Protein AF-A0A2V5PA73-F1 (afdb_monomer_lite)

Structure (mmCIF, N/CA/C/O backbone):
data_AF-A0A2V5PA73-F1
#
_entry.id   AF-A0A2V5PA73-F1
#
loop_
_atom_site.group_PDB
_atom_site.id
_atom_site.type_symbol
_atom_site.label_atom_id
_atom_site.label_alt_id
_atom_site.label_comp_id
_atom_site.label_asym_id
_atom_site.label_entity_id
_atom_site.label_seq_id
_atom_site.pdbx_PDB_ins_code
_atom_site.Cartn_x
_atom_site.Cartn_y
_atom_site.Cartn_z
_atom_site.occupancy
_atom_site.B_iso_or_equiv
_atom_site.auth_seq_id
_atom_site.auth_comp_id
_atom_site.auth_asym_id
_atom_site.auth_atom_id
_atom_site.pdbx_PDB_model_num
ATOM 1 N N . LEU A 1 1 ? -9.615 6.612 -14.004 1.00 55.38 1 LEU A N 1
ATOM 2 C CA . LEU A 1 1 ? -8.276 7.189 -14.284 1.00 55.38 1 LEU A CA 1
ATOM 3 C C . LEU A 1 1 ? -8.021 8.396 -13.397 1.00 55.38 1 LEU A C 1
ATOM 5 O O . LEU A 1 1 ? -6.989 8.434 -12.752 1.00 55.38 1 LEU A O 1
ATOM 9 N N . ASP A 1 2 ? -8.969 9.329 -13.324 1.00 55.84 2 ASP A N 1
ATOM 10 C CA . ASP A 1 2 ? -8.823 10.625 -12.644 1.00 55.84 2 ASP A CA 1
ATOM 11 C C . ASP A 1 2 ? -8.401 10.539 -11.175 1.00 55.84 2 ASP A C 1
ATOM 13 O O . ASP A 1 2 ? -7.582 11.342 -10.749 1.00 55.84 2 ASP A O 1
ATOM 17 N N . GLU A 1 3 ? -8.850 9.513 -10.454 1.00 63.50 3 GLU A N 1
ATOM 18 C CA . GLU A 1 3 ? -8.485 9.255 -9.053 1.00 63.50 3 GLU A CA 1
ATOM 19 C C . GLU A 1 3 ? -7.341 8.224 -8.897 1.00 63.50 3 GLU A C 1
ATOM 21 O O . GLU A 1 3 ? -7.222 7.573 -7.867 1.00 63.50 3 GLU A O 1
ATOM 26 N N . GLY A 1 4 ? -6.539 7.963 -9.939 1.00 59.16 4 GLY A N 1
ATOM 27 C CA . GLY A 1 4 ? -5.453 6.965 -9.884 1.00 59.16 4 GLY A CA 1
ATOM 28 C C . GLY A 1 4 ? -5.927 5.502 -9.909 1.00 59.16 4 GLY A C 1
ATOM 29 O O . GLY A 1 4 ? -5.155 4.571 -9.715 1.00 59.16 4 GLY A O 1
ATOM 30 N N . GLN A 1 5 ? -7.206 5.262 -10.201 1.00 70.62 5 GLN A N 1
ATOM 31 C CA . GLN A 1 5 ? -7.839 3.933 -10.200 1.00 70.62 5 GLN A CA 1
ATOM 32 C C . GLN A 1 5 ? -7.584 3.105 -11.477 1.00 70.62 5 GLN A C 1
ATOM 34 O O . GLN A 1 5 ? -8.430 2.319 -11.906 1.00 70.62 5 GLN A O 1
ATOM 39 N N . ALA A 1 6 ? -6.451 3.294 -12.147 1.00 77.75 6 ALA A N 1
ATOM 40 C CA . ALA A 1 6 ? -6.054 2.456 -13.275 1.00 77.75 6 ALA A CA 1
ATOM 41 C C . ALA A 1 6 ? -4.624 1.970 -13.071 1.00 77.75 6 ALA A C 1
ATOM 43 O O . ALA A 1 6 ? -3.809 2.639 -12.443 1.00 77.75 6 ALA A O 1
ATOM 44 N N . GLN A 1 7 ? -4.323 0.793 -13.597 1.00 85.50 7 GLN A N 1
ATOM 45 C CA . GLN A 1 7 ? -3.000 0.199 -13.526 1.00 85.50 7 GLN A CA 1
ATOM 46 C C . GLN A 1 7 ? -2.400 0.151 -14.912 1.00 85.50 7 GLN A C 1
ATOM 48 O O . GLN A 1 7 ? -3.107 -0.086 -15.893 1.00 85.50 7 GLN A O 1
ATOM 53 N N . PHE A 1 8 ? -1.087 0.329 -14.966 1.00 89.88 8 PHE A N 1
ATOM 54 C CA . PHE A 1 8 ? -0.325 0.006 -16.149 1.00 89.88 8 PHE A CA 1
ATOM 55 C C . PHE A 1 8 ? 0.616 -1.169 -15.887 1.00 89.88 8 PHE A C 1
ATOM 57 O O . PHE A 1 8 ? 1.147 -1.331 -14.784 1.00 89.88 8 PHE A O 1
ATOM 64 N N . THR A 1 9 ? 0.852 -1.958 -16.927 1.00 92.38 9 THR A N 1
ATOM 65 C CA . THR A 1 9 ? 1.953 -2.913 -17.009 1.00 92.38 9 THR A CA 1
ATOM 66 C C . THR A 1 9 ? 2.849 -2.492 -18.159 1.00 92.38 9 THR A C 1
ATOM 68 O O . THR A 1 9 ? 2.442 -2.489 -19.318 1.00 92.38 9 THR A O 1
ATOM 71 N N . PHE A 1 10 ? 4.080 -2.129 -17.826 1.00 94.44 10 PHE A N 1
ATOM 72 C CA . PHE A 1 10 ? 5.121 -1.779 -18.770 1.00 94.44 10 PHE A CA 1
ATOM 73 C C . PHE A 1 10 ? 6.116 -2.925 -18.892 1.00 94.44 10 PHE A C 1
ATOM 75 O O . PHE A 1 10 ? 6.639 -3.415 -17.892 1.00 94.44 10 PHE A O 1
ATOM 82 N N . SER A 1 11 ? 6.375 -3.382 -20.111 1.00 94.62 11 SER A N 1
ATOM 83 C CA . SER A 1 11 ? 7.285 -4.498 -20.330 1.00 94.62 11 SER A CA 1
ATOM 84 C C . SER A 1 11 ? 8.074 -4.365 -21.619 1.00 94.62 11 SER A C 1
ATOM 86 O O . SER A 1 11 ? 7.589 -3.795 -22.591 1.00 94.62 11 SER A O 1
ATOM 88 N N . ALA A 1 12 ? 9.264 -4.952 -21.633 1.00 94.75 12 ALA A N 1
ATOM 89 C CA . ALA A 1 12 ? 10.130 -5.004 -22.804 1.00 94.75 12 ALA A CA 1
ATOM 90 C C . ALA A 1 12 ? 11.076 -6.203 -22.718 1.00 94.75 12 ALA A C 1
ATOM 92 O O . ALA A 1 12 ? 11.268 -6.776 -21.642 1.00 94.75 12 ALA A O 1
ATOM 93 N N . TRP A 1 13 ? 11.636 -6.595 -23.853 1.00 92.69 13 TRP A N 1
ATOM 94 C CA . TRP A 1 13 ? 12.843 -7.406 -23.914 1.00 92.69 13 TRP A CA 1
ATOM 95 C C . TRP A 1 13 ? 14.029 -6.482 -24.147 1.00 92.69 13 TRP A C 1
ATOM 97 O O . TRP A 1 13 ? 13.982 -5.620 -25.021 1.00 92.69 13 TRP A O 1
ATOM 107 N N . LEU A 1 14 ? 15.068 -6.648 -23.337 1.00 90.19 14 LEU A N 1
ATOM 108 C CA . LEU A 1 14 ? 16.263 -5.813 -23.343 1.00 90.19 14 LEU A CA 1
ATOM 109 C C . LEU A 1 14 ? 17.488 -6.697 -23.566 1.00 90.19 14 LEU A C 1
ATOM 111 O O . LEU A 1 14 ? 17.568 -7.771 -22.966 1.00 90.19 14 LEU A O 1
ATOM 115 N N . ALA A 1 15 ? 18.451 -6.236 -24.359 1.00 86.31 15 ALA A N 1
ATOM 116 C CA . ALA A 1 15 ? 19.761 -6.866 -24.514 1.00 86.31 15 ALA A CA 1
ATOM 117 C C . ALA A 1 15 ? 20.851 -5.801 -24.697 1.00 86.31 15 ALA A C 1
ATOM 119 O O . ALA A 1 15 ? 20.611 -4.756 -25.306 1.00 86.31 15 ALA A O 1
ATOM 120 N N . SER A 1 16 ? 22.049 -6.067 -24.171 1.00 79.00 16 SER A N 1
ATOM 121 C CA . SER A 1 16 ? 23.228 -5.264 -24.496 1.00 79.00 16 SER A CA 1
ATOM 122 C C . SER A 1 16 ? 23.830 -5.723 -25.822 1.00 79.00 16 SER A C 1
ATOM 124 O O . SER A 1 16 ? 23.889 -6.923 -26.109 1.00 79.00 16 SER A O 1
ATOM 126 N N . TYR A 1 17 ? 24.307 -4.781 -26.628 1.00 71.31 17 TYR A N 1
ATOM 127 C CA . TYR A 1 17 ? 25.163 -5.082 -27.778 1.00 71.31 17 TYR A CA 1
ATOM 128 C C . TYR A 1 17 ? 26.619 -5.232 -27.322 1.00 71.31 17 TYR A C 1
ATOM 130 O O . TYR A 1 17 ? 26.917 -4.757 -26.241 1.00 71.31 17 TYR A O 1
ATOM 138 N N . GLY A 1 18 ? 27.529 -5.863 -28.074 1.00 61.91 18 GLY A N 1
ATOM 139 C CA . GLY A 1 18 ? 28.970 -5.809 -27.741 1.00 61.91 18 GLY A CA 1
ATOM 140 C C . GLY A 1 18 ? 29.742 -7.130 -27.654 1.00 61.91 18 GLY A C 1
ATOM 141 O O . GLY A 1 18 ? 30.770 -7.214 -26.994 1.00 61.91 18 GLY A O 1
ATOM 142 N N . THR A 1 19 ? 29.314 -8.183 -28.344 1.00 51.12 19 THR A N 1
ATOM 143 C CA . THR A 1 19 ? 30.303 -9.135 -28.870 1.00 51.12 19 THR A CA 1
ATOM 144 C C . THR A 1 19 ? 30.061 -9.310 -30.366 1.00 51.12 19 THR A C 1
ATOM 146 O O . THR A 1 19 ? 28.948 -9.664 -30.759 1.00 51.12 19 THR A O 1
ATOM 149 N N . PRO A 1 20 ? 31.068 -9.011 -31.212 1.00 51.50 20 PRO A N 1
ATOM 150 C CA . PRO A 1 20 ? 32.487 -8.848 -30.864 1.00 51.50 20 PRO A CA 1
ATOM 151 C C . PRO A 1 20 ? 32.944 -7.446 -30.373 1.00 51.50 20 PRO A C 1
ATOM 153 O O . PRO A 1 20 ? 34.133 -7.295 -30.107 1.00 51.50 20 PRO A O 1
ATOM 156 N N . ASP A 1 21 ? 32.071 -6.439 -30.216 1.00 55.00 21 ASP A N 1
ATOM 157 C CA . ASP A 1 21 ? 32.502 -5.049 -29.934 1.00 55.00 21 ASP A CA 1
ATOM 158 C C . ASP A 1 21 ? 32.732 -4.705 -28.444 1.00 55.00 21 ASP A C 1
ATOM 160 O O . ASP A 1 21 ? 31.849 -4.822 -27.607 1.00 55.00 21 ASP A O 1
ATOM 164 N N . THR A 1 22 ? 33.905 -4.164 -28.107 1.00 57.69 22 THR A N 1
ATOM 165 C CA . THR A 1 22 ? 34.429 -3.999 -26.732 1.00 57.69 22 THR A CA 1
ATOM 166 C C . THR A 1 22 ? 33.687 -3.027 -25.786 1.00 57.69 22 THR A C 1
ATOM 168 O O . THR A 1 22 ? 34.165 -2.836 -24.671 1.00 57.69 22 THR A O 1
ATOM 171 N N . ASN A 1 23 ? 32.557 -2.418 -26.179 1.00 60.72 23 ASN A N 1
ATOM 172 C CA . ASN A 1 23 ? 31.830 -1.394 -25.397 1.00 60.72 23 ASN A CA 1
ATOM 173 C C . ASN A 1 23 ? 30.304 -1.648 -25.341 1.00 60.72 23 ASN A C 1
ATOM 175 O O . ASN A 1 23 ? 29.546 -0.970 -26.039 1.00 60.72 23 ASN A O 1
ATOM 179 N N . PRO A 1 24 ? 29.829 -2.602 -24.521 1.00 68.12 24 PRO A N 1
ATOM 180 C CA . PRO A 1 24 ? 28.409 -2.914 -24.431 1.00 68.12 24 PRO A CA 1
ATOM 181 C C . PRO A 1 24 ? 27.602 -1.877 -23.638 1.00 68.12 24 PRO A C 1
ATOM 183 O O . PRO A 1 24 ? 27.692 -1.828 -22.410 1.00 68.12 24 PRO A O 1
ATOM 186 N N . ASP A 1 25 ? 26.762 -1.084 -24.309 1.00 78.38 25 ASP A N 1
ATOM 187 C CA . ASP A 1 25 ? 25.783 -0.233 -23.618 1.00 78.38 25 ASP A CA 1
ATOM 188 C C . ASP A 1 25 ? 24.530 -1.018 -23.224 1.00 78.38 25 ASP A C 1
ATOM 190 O O . ASP A 1 25 ? 24.214 -2.082 -23.768 1.00 78.38 25 ASP A O 1
ATOM 194 N N . GLN A 1 26 ? 23.838 -0.510 -22.209 1.00 83.81 26 GLN A N 1
ATOM 195 C CA . GLN A 1 26 ? 22.661 -1.138 -21.633 1.00 83.81 26 GLN A CA 1
ATOM 196 C C . GLN A 1 26 ? 21.428 -0.294 -21.956 1.00 83.81 26 GLN A C 1
ATOM 198 O O . GLN A 1 26 ? 21.415 0.906 -21.674 1.00 83.81 26 GLN A O 1
ATOM 203 N N . PRO A 1 27 ? 20.368 -0.901 -22.507 1.00 88.06 27 PRO A N 1
ATOM 204 C CA . PRO A 1 27 ? 19.129 -0.197 -22.782 1.00 88.06 27 PRO A CA 1
ATOM 205 C C . PRO A 1 27 ? 18.439 0.268 -21.497 1.00 88.06 27 PRO A C 1
ATOM 207 O O . PRO A 1 27 ? 18.441 -0.411 -20.462 1.00 88.06 27 PRO A O 1
ATOM 210 N N . TYR A 1 28 ? 17.774 1.408 -21.624 1.00 89.06 28 TYR A N 1
ATOM 211 C CA . TYR A 1 28 ? 16.988 2.061 -20.595 1.00 89.06 28 TYR A CA 1
ATOM 212 C C . TYR A 1 28 ? 15.681 2.553 -21.185 1.00 89.06 28 TYR A C 1
ATOM 214 O O . TYR A 1 28 ? 15.653 3.268 -22.189 1.00 89.06 28 TYR A O 1
ATOM 222 N N . LEU A 1 29 ? 14.583 2.139 -20.568 1.00 93.19 29 LEU A N 1
ATOM 223 C CA . LEU A 1 29 ? 13.251 2.519 -21.003 1.00 93.19 29 LEU A CA 1
ATOM 224 C C . LEU A 1 29 ? 12.555 3.277 -19.895 1.00 93.19 29 LEU A C 1
ATOM 226 O O . LEU A 1 29 ? 12.628 2.874 -18.735 1.00 93.19 29 LEU A O 1
ATOM 230 N N . THR A 1 30 ? 11.815 4.314 -20.263 1.00 94.56 30 THR A N 1
ATOM 231 C CA . THR A 1 30 ? 11.027 5.109 -19.323 1.00 94.56 30 THR A CA 1
ATOM 232 C C . THR A 1 30 ? 9.569 5.180 -19.731 1.00 94.56 30 THR A C 1
ATOM 234 O O . THR A 1 30 ? 9.236 5.134 -20.911 1.00 94.56 30 THR A O 1
ATOM 237 N N . VAL A 1 31 ? 8.695 5.334 -18.742 1.00 96.06 31 VAL A N 1
ATOM 238 C CA . VAL A 1 31 ? 7.314 5.785 -18.910 1.00 96.06 31 VAL A CA 1
ATOM 239 C C . VAL A 1 31 ? 7.136 7.031 -18.056 1.00 96.06 31 VAL A C 1
ATOM 241 O O . VAL A 1 31 ? 7.226 6.953 -16.830 1.00 96.06 31 VAL A O 1
ATOM 244 N N . GLN A 1 32 ? 6.889 8.175 -18.690 1.00 96.75 32 GLN A N 1
ATOM 245 C CA . GLN A 1 32 ? 6.535 9.422 -18.012 1.00 96.75 32 GLN A CA 1
ATOM 246 C C . GLN A 1 32 ? 5.051 9.706 -18.219 1.00 96.75 32 GLN A C 1
ATOM 248 O O . GLN A 1 32 ? 4.569 9.680 -19.350 1.00 96.75 32 GLN A O 1
ATOM 253 N N . PHE A 1 33 ? 4.335 10.006 -17.138 1.00 95.06 33 PHE A N 1
ATOM 254 C CA . PHE A 1 33 ? 2.935 10.424 -17.192 1.00 95.06 33 PHE A CA 1
ATOM 255 C C . PHE A 1 33 ? 2.814 11.946 -17.146 1.00 95.06 33 PHE A C 1
ATOM 257 O O . PHE A 1 33 ? 3.652 12.620 -16.541 1.00 95.06 33 PHE A O 1
ATOM 264 N N . TYR A 1 34 ? 1.759 12.469 -17.768 1.00 95.56 34 TYR A N 1
ATOM 265 C CA . TYR A 1 34 ? 1.466 13.898 -17.833 1.00 95.56 34 TYR A CA 1
ATOM 266 C C . TYR A 1 34 ? -0.004 14.177 -17.531 1.00 95.56 34 TYR A C 1
ATOM 268 O O . TYR A 1 34 ? -0.875 13.351 -17.829 1.00 95.56 34 TYR A O 1
ATOM 276 N N . ASP A 1 35 ? -0.268 15.346 -16.958 1.00 94.25 35 ASP A N 1
ATOM 277 C CA . ASP A 1 35 ? -1.614 15.846 -16.689 1.00 94.25 35 ASP A CA 1
ATOM 278 C C . ASP A 1 35 ? -2.303 16.395 -17.955 1.00 94.25 35 ASP A C 1
ATOM 280 O O . ASP A 1 35 ? -1.783 16.326 -19.072 1.00 94.25 35 ASP A O 1
ATOM 284 N N . ALA A 1 36 ? -3.503 16.959 -17.788 1.00 93.81 36 ALA A N 1
ATOM 285 C CA . ALA A 1 36 ? -4.275 17.552 -18.884 1.00 93.81 36 ALA A CA 1
ATOM 286 C C . ALA A 1 36 ? -3.601 18.765 -19.552 1.00 93.81 36 ALA A C 1
ATOM 288 O O . ALA A 1 36 ? -3.944 19.102 -20.683 1.00 93.81 36 ALA A O 1
ATOM 289 N N . ASN A 1 37 ? -2.640 19.395 -18.877 1.00 95.69 37 ASN A N 1
ATOM 290 C CA . ASN A 1 37 ? -1.893 20.551 -19.361 1.00 95.69 37 ASN A CA 1
ATOM 291 C C . 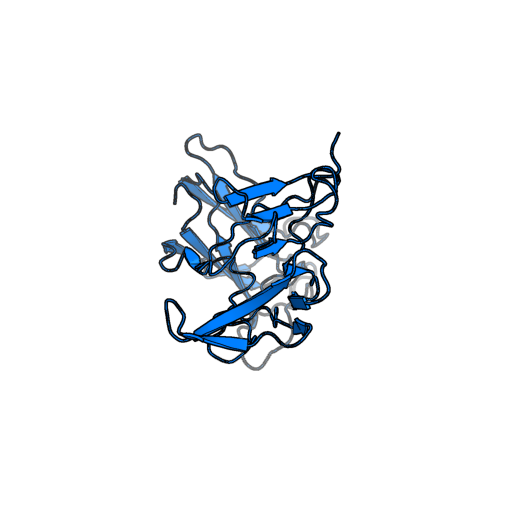ASN A 1 37 ? -0.515 20.159 -19.915 1.00 95.69 37 ASN A C 1
ATOM 293 O O . ASN A 1 37 ? 0.293 21.036 -20.210 1.00 95.69 37 ASN A O 1
ATOM 297 N N . SER A 1 38 ? -0.244 18.857 -20.082 1.00 94.56 38 SER A N 1
ATOM 298 C CA . SER A 1 38 ? 1.060 18.318 -20.497 1.00 94.56 38 SER A CA 1
ATOM 299 C C . SER A 1 38 ? 2.197 18.579 -19.500 1.00 94.56 38 SER A C 1
ATOM 301 O O . SER A 1 38 ? 3.369 18.540 -19.875 1.00 94.56 38 SER A O 1
ATOM 303 N N . SER A 1 39 ? 1.880 18.808 -18.225 1.00 96.19 39 SER A N 1
ATOM 304 C CA . SER A 1 39 ? 2.881 18.878 -17.156 1.00 96.19 39 SER A CA 1
ATOM 305 C C . SER A 1 39 ? 3.220 17.472 -16.676 1.00 96.19 39 SER A C 1
ATOM 307 O O . SER A 1 39 ? 2.329 16.642 -16.497 1.00 96.19 39 SER A O 1
ATOM 309 N N . ALA A 1 40 ? 4.508 17.187 -16.481 1.00 95.75 40 ALA A N 1
ATOM 310 C CA . ALA A 1 40 ? 4.959 15.884 -16.004 1.00 95.75 40 ALA A CA 1
ATOM 311 C C . ALA A 1 40 ? 4.479 15.630 -14.565 1.00 95.75 40 ALA A C 1
ATOM 313 O O . ALA A 1 40 ? 4.626 16.487 -13.695 1.00 95.75 40 ALA A O 1
ATOM 314 N N . ILE A 1 41 ? 3.929 14.441 -14.318 1.00 93.00 41 ILE A N 1
ATOM 315 C CA . ILE A 1 41 ? 3.490 13.999 -12.992 1.00 93.00 41 ILE A CA 1
ATOM 316 C C . ILE A 1 41 ? 4.539 13.049 -12.419 1.00 93.00 41 ILE A C 1
ATOM 318 O O . ILE A 1 41 ? 4.710 11.936 -12.920 1.00 93.00 41 ILE A O 1
ATOM 322 N N . GLY A 1 42 ? 5.211 13.483 -11.352 1.00 90.69 42 GLY A N 1
ATOM 323 C CA . GLY A 1 42 ? 6.246 12.699 -10.679 1.00 90.69 42 GLY A CA 1
ATOM 324 C C . GLY A 1 42 ? 7.430 12.332 -11.582 1.00 90.69 42 GLY A C 1
ATOM 325 O O . GLY A 1 42 ? 7.577 12.836 -12.698 1.00 90.69 42 GLY A O 1
ATOM 326 N N . SER A 1 43 ? 8.281 11.439 -11.079 1.00 91.06 43 SER A N 1
ATOM 327 C CA . SER A 1 43 ? 9.450 10.933 -11.806 1.00 91.06 43 SER A CA 1
ATOM 328 C C . SER A 1 43 ? 9.081 9.801 -12.781 1.00 91.06 43 SER A C 1
ATOM 330 O O . SER A 1 43 ? 8.161 9.029 -12.492 1.00 91.06 43 SER A O 1
ATOM 332 N N . PRO A 1 44 ? 9.824 9.621 -13.893 1.00 91.62 44 PRO A N 1
ATOM 333 C CA . PRO A 1 44 ? 9.562 8.538 -14.832 1.00 91.62 44 PRO A CA 1
ATOM 334 C C . PRO A 1 44 ? 9.721 7.150 -14.198 1.00 91.62 44 PRO A C 1
ATOM 336 O O . PRO A 1 44 ? 10.653 6.881 -13.434 1.00 91.62 44 PRO A O 1
ATOM 339 N N . PHE A 1 45 ? 8.859 6.215 -14.593 1.00 91.94 45 PHE A N 1
ATOM 340 C CA . PHE A 1 45 ? 9.023 4.800 -14.278 1.00 91.94 45 PHE A CA 1
ATOM 341 C C . PHE A 1 45 ? 10.037 4.191 -15.242 1.00 91.94 45 PHE A C 1
ATOM 343 O O . PHE A 1 45 ? 9.810 4.226 -16.444 1.00 91.94 45 PHE A O 1
ATOM 350 N N . ALA A 1 46 ? 11.118 3.599 -14.736 1.00 92.12 46 ALA A N 1
ATOM 351 C CA . ALA A 1 46 ? 12.164 3.034 -15.581 1.00 92.12 46 ALA A CA 1
ATOM 352 C C . ALA A 1 46 ? 12.261 1.502 -15.533 1.00 92.12 46 ALA A C 1
ATOM 354 O O . ALA A 1 46 ? 11.990 0.892 -14.492 1.00 92.12 46 ALA A O 1
ATOM 355 N N . LEU A 1 47 ? 12.692 0.919 -16.653 1.00 92.31 47 LEU A N 1
ATOM 356 C CA . LEU A 1 47 ? 13.309 -0.402 -16.755 1.00 92.31 47 LEU A CA 1
ATOM 357 C C . LEU A 1 47 ? 14.775 -0.178 -17.121 1.00 92.31 47 LEU A C 1
ATOM 359 O O . LEU A 1 47 ? 15.061 0.403 -18.169 1.00 92.31 47 LEU A O 1
ATOM 363 N N . ASP A 1 48 ? 15.685 -0.613 -16.255 1.00 88.50 48 ASP A N 1
ATOM 364 C CA . ASP A 1 48 ? 17.117 -0.420 -16.442 1.00 88.50 48 ASP A CA 1
ATOM 365 C C . ASP A 1 48 ? 17.832 -1.764 -16.393 1.00 88.50 48 ASP A C 1
ATOM 367 O O . ASP A 1 48 ? 17.903 -2.427 -15.353 1.00 88.50 48 ASP A O 1
ATOM 371 N N . ARG A 1 49 ? 18.398 -2.170 -17.530 1.00 86.19 49 ARG A N 1
ATOM 372 C CA . ARG A 1 49 ? 19.117 -3.438 -17.597 1.00 86.19 49 ARG A CA 1
ATOM 373 C C . ARG A 1 49 ? 20.329 -3.465 -16.658 1.00 86.19 49 ARG A C 1
ATOM 375 O O . ARG A 1 49 ? 20.610 -4.527 -16.111 1.00 86.19 49 ARG A O 1
ATOM 382 N N . ALA A 1 50 ? 20.990 -2.331 -16.408 1.00 82.12 50 ALA A N 1
ATOM 383 C CA . ALA A 1 50 ? 22.165 -2.262 -15.536 1.00 82.12 50 ALA A CA 1
ATOM 384 C C . ALA A 1 50 ? 21.841 -2.533 -14.057 1.00 82.12 50 ALA A C 1
ATOM 386 O O . ALA A 1 50 ? 22.688 -3.043 -13.328 1.00 82.12 50 ALA A O 1
ATOM 387 N N . LEU A 1 51 ? 20.619 -2.219 -13.614 1.00 79.88 51 LEU A N 1
ATOM 388 C CA . LEU A 1 51 ? 20.194 -2.395 -12.222 1.00 79.88 51 LEU A CA 1
ATOM 389 C C . LEU A 1 51 ? 19.413 -3.692 -11.988 1.00 79.88 51 LEU A C 1
ATOM 391 O O . LEU A 1 51 ? 19.091 -4.006 -10.846 1.00 79.88 51 LEU A O 1
ATOM 395 N N . THR A 1 52 ? 19.091 -4.453 -13.041 1.00 72.00 52 THR A N 1
ATOM 396 C CA . THR A 1 52 ? 18.255 -5.677 -13.003 1.00 72.00 52 THR A CA 1
ATOM 397 C C . THR A 1 52 ? 16.885 -5.524 -12.340 1.00 72.00 52 THR A C 1
ATOM 399 O O . THR A 1 52 ? 16.171 -6.504 -12.120 1.00 72.00 52 THR A O 1
ATOM 402 N N . ASN A 1 53 ? 16.469 -4.292 -12.063 1.00 75.25 53 ASN A N 1
ATOM 403 C CA . ASN A 1 53 ? 15.170 -4.003 -11.494 1.00 75.25 53 ASN A CA 1
ATOM 404 C C . ASN A 1 53 ? 14.073 -4.476 -12.457 1.00 75.25 53 ASN A C 1
ATOM 406 O O . ASN A 1 53 ? 14.110 -4.197 -13.653 1.00 75.25 53 ASN A O 1
ATOM 410 N N . TYR A 1 54 ? 13.083 -5.201 -11.931 1.00 89.31 54 TYR A N 1
ATOM 411 C CA . TYR A 1 54 ? 11.949 -5.709 -12.714 1.00 89.31 54 TYR A CA 1
ATOM 412 C C . TYR A 1 54 ? 12.311 -6.737 -13.806 1.00 89.31 54 TYR A C 1
ATOM 414 O O . TYR A 1 54 ? 11.483 -7.001 -14.682 1.00 89.31 54 TYR A O 1
ATOM 422 N N . TRP A 1 55 ? 13.514 -7.326 -13.772 1.00 91.12 55 TRP A N 1
ATOM 423 C CA . TRP A 1 55 ? 13.853 -8.494 -14.591 1.00 91.12 55 TRP A CA 1
ATOM 424 C C . TRP A 1 55 ? 13.010 -9.702 -14.160 1.00 91.12 55 TRP A C 1
ATOM 426 O O . TRP A 1 55 ? 12.785 -9.924 -12.971 1.00 91.12 55 TRP A O 1
ATOM 436 N N . VAL A 1 56 ? 12.531 -10.476 -15.133 1.00 91.06 56 VAL A N 1
ATOM 437 C CA . VAL A 1 56 ? 11.655 -11.636 -14.906 1.00 91.06 56 VAL A CA 1
ATOM 438 C C . VAL A 1 56 ? 12.321 -12.942 -15.321 1.00 91.06 56 VAL A C 1
ATOM 440 O O . VAL A 1 56 ? 12.208 -13.933 -14.608 1.00 91.06 56 VAL A O 1
ATOM 443 N N . ARG A 1 57 ? 12.933 -12.975 -16.511 1.00 90.56 57 ARG A N 1
ATOM 444 C CA . ARG A 1 57 ? 13.564 -14.175 -17.081 1.00 90.56 57 ARG A CA 1
ATOM 445 C C . ARG A 1 57 ? 14.415 -13.838 -18.296 1.00 90.56 57 ARG A C 1
ATOM 447 O O . ARG A 1 57 ? 14.182 -12.809 -18.931 1.00 90.56 57 ARG A O 1
ATOM 454 N N . ASN A 1 58 ? 15.291 -14.752 -18.693 1.00 90.12 58 ASN A N 1
ATOM 455 C CA . ASN A 1 58 ? 15.946 -14.700 -19.995 1.00 90.12 58 ASN A CA 1
ATOM 456 C C . ASN A 1 58 ? 15.093 -15.348 -21.094 1.00 90.12 58 ASN A C 1
ATOM 458 O O . ASN A 1 58 ? 14.068 -15.987 -20.836 1.00 90.12 58 ASN A O 1
ATOM 462 N N . ALA A 1 59 ? 15.487 -15.117 -22.347 1.00 89.81 59 ALA A N 1
ATOM 463 C CA . ALA A 1 59 ? 14.852 -15.731 -23.508 1.00 89.81 59 ALA A CA 1
ATOM 464 C C . ALA A 1 59 ? 15.143 -17.233 -23.575 1.00 89.81 59 ALA A C 1
ATOM 466 O O . ALA A 1 59 ? 14.267 -17.996 -23.979 1.00 89.81 59 ALA A O 1
ATOM 467 N N . ASP A 1 60 ? 16.338 -17.647 -23.139 1.00 88.38 60 ASP A N 1
ATOM 468 C CA . ASP A 1 60 ? 16.619 -19.046 -22.835 1.00 88.38 60 ASP A CA 1
ATOM 469 C C . ASP A 1 60 ? 15.962 -19.396 -21.487 1.00 88.38 60 ASP A C 1
ATOM 471 O O . ASP A 1 60 ? 16.358 -18.844 -20.458 1.00 88.38 60 ASP A O 1
ATOM 475 N N . PRO A 1 61 ? 14.955 -20.286 -21.460 1.00 85.56 61 PRO A N 1
ATOM 476 C CA . PRO A 1 61 ? 14.272 -20.656 -20.225 1.00 85.56 61 PRO A CA 1
ATOM 477 C C . PRO A 1 61 ? 15.149 -21.469 -19.261 1.00 85.56 61 PRO A C 1
ATOM 479 O O . PRO A 1 61 ? 14.766 -21.631 -18.103 1.00 85.56 61 PRO A O 1
ATOM 482 N N . LEU A 1 62 ? 16.284 -22.005 -19.720 1.00 88.69 62 LEU A N 1
ATOM 483 C CA . LEU A 1 62 ? 17.247 -22.718 -18.880 1.00 88.69 62 LEU A CA 1
ATOM 484 C C . LEU A 1 62 ? 18.271 -21.771 -18.245 1.00 88.69 62 LEU A C 1
ATOM 486 O O . LEU A 1 62 ? 18.917 -22.147 -17.265 1.00 88.69 62 LEU A O 1
ATOM 490 N N . ASP A 1 63 ? 18.400 -20.550 -18.767 1.00 84.50 63 ASP A N 1
ATOM 491 C CA . ASP A 1 63 ? 19.269 -19.535 -18.194 1.00 84.50 63 ASP A CA 1
ATOM 492 C C . ASP A 1 63 ? 18.525 -18.712 -17.136 1.00 84.50 63 ASP A C 1
ATOM 494 O O . ASP A 1 63 ? 17.705 -17.839 -17.432 1.00 84.50 63 ASP A O 1
ATOM 498 N N . LEU A 1 64 ? 18.844 -18.991 -15.875 1.00 82.25 64 LEU A N 1
ATOM 499 C CA . LEU A 1 64 ? 18.281 -18.304 -14.714 1.00 82.25 64 LEU A CA 1
ATOM 500 C C . LEU A 1 64 ? 19.179 -17.172 -14.196 1.00 82.25 64 LEU A C 1
ATOM 502 O O . LEU A 1 64 ? 18.901 -16.616 -13.133 1.00 82.25 64 LEU A O 1
ATOM 506 N N . THR A 1 65 ? 20.266 -16.843 -14.896 1.00 82.25 65 THR A N 1
ATOM 507 C CA . THR A 1 65 ? 21.189 -15.793 -14.469 1.00 82.25 65 THR A CA 1
ATOM 508 C C . THR A 1 65 ? 20.593 -14.415 -14.764 1.00 82.25 65 THR A C 1
ATOM 510 O O . THR A 1 65 ? 20.213 -14.132 -15.900 1.00 82.25 65 THR A O 1
ATOM 513 N N . PRO A 1 66 ? 20.475 -13.520 -13.770 1.00 77.19 66 PRO A N 1
ATOM 514 C CA . PRO A 1 66 ? 20.034 -12.161 -14.039 1.00 77.19 66 PRO A CA 1
ATOM 515 C C . PRO A 1 66 ? 20.977 -11.473 -15.027 1.00 77.19 66 PRO A C 1
ATOM 517 O O . PRO A 1 66 ? 22.201 -11.585 -14.923 1.00 77.19 66 PRO A O 1
ATOM 520 N N . ALA A 1 67 ? 20.398 -10.741 -15.975 1.00 70.94 67 ALA A N 1
ATOM 521 C CA . ALA A 1 67 ? 21.159 -9.992 -16.962 1.00 70.94 67 ALA A CA 1
ATOM 522 C C . ALA A 1 67 ? 22.140 -9.021 -16.283 1.00 70.94 67 ALA A C 1
ATOM 524 O O . ALA A 1 67 ? 21.739 -8.169 -15.507 1.00 70.94 67 ALA A O 1
ATOM 525 N N . SER A 1 68 ? 23.427 -9.110 -16.595 1.00 69.44 68 SER A N 1
ATOM 526 C CA . SER A 1 68 ? 24.444 -8.151 -16.147 1.00 69.44 68 SER A CA 1
ATOM 527 C C . SER A 1 68 ? 24.973 -7.328 -17.317 1.00 69.44 68 SER A C 1
ATOM 529 O O . SER A 1 68 ? 24.766 -7.690 -18.480 1.00 69.44 68 SER A O 1
ATOM 531 N N . ALA A 1 69 ? 25.709 -6.253 -17.015 1.00 62.66 69 ALA A N 1
ATOM 532 C CA . ALA A 1 69 ? 26.316 -5.390 -18.028 1.00 62.66 69 ALA A CA 1
ATOM 533 C C . ALA A 1 69 ? 27.218 -6.155 -19.024 1.00 62.66 69 ALA A C 1
ATOM 535 O O . ALA A 1 69 ? 27.294 -5.793 -20.195 1.00 62.66 69 ALA A O 1
ATOM 536 N N . GLY A 1 70 ? 27.842 -7.255 -18.587 1.00 64.19 70 GLY A N 1
ATOM 537 C CA . GLY A 1 70 ? 28.666 -8.125 -19.435 1.00 64.19 70 GLY A CA 1
ATOM 538 C C . GLY A 1 70 ? 27.906 -9.236 -20.172 1.00 64.19 70 GLY A C 1
ATOM 539 O O . GLY A 1 70 ? 28.532 -10.034 -20.861 1.00 64.19 70 GLY A O 1
ATOM 540 N N . SER A 1 71 ? 26.581 -9.338 -20.015 1.00 71.38 71 SER A N 1
ATOM 541 C CA . SER A 1 71 ? 25.761 -10.391 -20.630 1.00 71.38 71 SER A CA 1
ATOM 542 C C . SER A 1 71 ? 24.927 -9.851 -21.793 1.00 71.38 71 SER A C 1
ATOM 544 O O . SER A 1 71 ? 24.213 -8.863 -21.637 1.00 71.38 71 SER A O 1
ATOM 546 N N . HIS A 1 72 ? 24.944 -10.547 -22.931 1.00 76.88 72 HIS A N 1
ATOM 547 C CA . HIS A 1 72 ? 24.233 -10.154 -24.163 1.00 76.88 72 HIS A CA 1
ATOM 548 C C . HIS A 1 72 ? 22.887 -10.857 -24.357 1.00 76.88 72 HIS A C 1
ATOM 550 O O . HIS A 1 72 ? 22.272 -10.789 -25.418 1.00 76.88 72 HIS A O 1
ATOM 556 N N . GLN A 1 73 ? 22.428 -11.585 -23.346 1.00 82.12 73 GLN A N 1
ATOM 557 C CA . GLN A 1 73 ? 21.197 -12.350 -23.451 1.00 82.12 73 GLN A CA 1
ATOM 558 C C . GLN A 1 73 ? 19.976 -11.441 -23.391 1.00 82.12 73 GLN A C 1
ATOM 560 O O . GLN A 1 73 ? 19.905 -10.516 -22.577 1.00 82.12 73 GLN A O 1
ATOM 565 N N . TRP A 1 74 ? 18.975 -11.753 -24.205 1.00 88.31 74 TRP A N 1
ATOM 566 C CA . TRP A 1 74 ? 17.663 -11.138 -24.088 1.00 88.31 74 TRP A CA 1
ATOM 567 C C . TRP A 1 74 ? 17.056 -11.443 -22.720 1.00 88.31 74 TRP A C 1
ATOM 569 O O . TRP A 1 74 ? 16.823 -12.603 -22.384 1.00 88.31 74 TRP A O 1
ATOM 579 N N . GLY A 1 75 ? 16.785 -10.390 -21.951 1.00 89.94 75 GLY A N 1
ATOM 580 C CA . GLY A 1 75 ? 16.090 -10.454 -20.669 1.00 89.94 75 GLY A CA 1
ATOM 581 C C . GLY A 1 75 ? 14.722 -9.793 -20.776 1.00 89.94 75 GLY A C 1
ATOM 582 O O . GLY A 1 75 ? 14.603 -8.710 -21.352 1.00 89.94 75 GLY A O 1
ATOM 583 N N . LYS A 1 76 ? 13.682 -10.431 -20.237 1.00 92.81 76 LYS A N 1
ATOM 584 C CA . LYS A 1 76 ? 12.340 -9.861 -20.125 1.00 92.81 76 LYS A CA 1
ATOM 585 C C . LYS A 1 76 ? 12.258 -9.023 -18.862 1.00 92.81 76 LYS A C 1
ATOM 587 O O . LYS A 1 76 ? 12.552 -9.511 -17.775 1.00 92.81 76 LYS A O 1
ATOM 592 N N . TYR A 1 77 ? 11.754 -7.809 -19.016 1.00 93.12 77 TYR A N 1
ATOM 593 C CA . TYR A 1 77 ? 11.484 -6.884 -17.928 1.00 93.12 77 TYR A CA 1
ATOM 594 C C . TYR A 1 77 ? 9.994 -6.575 -17.891 1.00 93.12 77 TYR A C 1
ATOM 596 O O . TYR A 1 77 ? 9.374 -6.383 -18.943 1.00 93.12 77 TYR A O 1
ATOM 604 N N . VAL A 1 78 ? 9.407 -6.566 -16.695 1.00 94.06 78 VAL A N 1
ATOM 605 C CA . VAL A 1 78 ? 7.983 -6.285 -16.481 1.00 94.06 78 VAL A CA 1
ATOM 606 C C . VAL A 1 78 ? 7.814 -5.493 -15.195 1.00 94.06 78 VAL A C 1
ATOM 608 O O . VAL A 1 78 ? 8.092 -5.989 -14.108 1.00 94.06 78 VAL A O 1
ATOM 611 N N . ARG A 1 79 ? 7.283 -4.280 -15.312 1.00 91.75 79 ARG A N 1
ATOM 612 C CA . ARG A 1 79 ? 6.899 -3.441 -14.185 1.00 91.75 79 ARG A CA 1
ATOM 613 C C . ARG A 1 79 ? 5.411 -3.164 -14.242 1.00 91.75 79 ARG A C 1
ATOM 615 O O . ARG A 1 79 ? 4.898 -2.718 -15.260 1.00 91.75 79 ARG A O 1
ATOM 622 N N . THR A 1 80 ? 4.737 -3.360 -13.122 1.00 89.81 80 THR A N 1
ATOM 623 C CA . THR A 1 80 ? 3.318 -3.050 -12.984 1.00 89.81 80 THR A CA 1
ATOM 624 C C . THR A 1 80 ? 3.147 -2.035 -11.863 1.00 89.81 80 THR A C 1
ATOM 626 O O . THR A 1 80 ? 3.687 -2.224 -10.776 1.00 89.81 80 THR A O 1
ATOM 629 N N . SER A 1 81 ? 2.415 -0.951 -12.111 1.00 86.44 81 SER A N 1
ATOM 630 C CA . SER A 1 81 ? 2.159 0.080 -11.100 1.00 86.44 81 SER A CA 1
ATOM 631 C C . SER A 1 81 ? 0.857 0.833 -11.371 1.00 86.44 81 SER A C 1
ATOM 633 O O . SER A 1 81 ? 0.212 0.640 -12.402 1.00 86.44 81 SER A O 1
ATOM 635 N N . LEU A 1 82 ? 0.432 1.653 -10.414 1.00 85.25 82 LEU A N 1
ATOM 636 C CA . LEU A 1 82 ? -0.713 2.536 -10.598 1.00 85.25 82 LEU A CA 1
ATOM 637 C C . LEU A 1 82 ? -0.366 3.638 -11.596 1.00 85.25 82 LEU A C 1
ATOM 639 O O . LEU A 1 82 ? 0.748 4.157 -11.616 1.00 85.25 82 LEU A O 1
ATOM 643 N N . ILE A 1 83 ? -1.344 3.996 -12.418 1.00 87.75 83 ILE A N 1
ATOM 644 C CA . ILE A 1 83 ? -1.291 5.232 -13.183 1.00 87.75 83 ILE A CA 1
ATOM 645 C C . ILE A 1 83 ? -1.483 6.377 -12.181 1.00 87.75 83 ILE A C 1
ATOM 647 O O . ILE A 1 83 ? -2.461 6.333 -11.428 1.00 87.75 83 ILE A O 1
ATOM 651 N N . PRO A 1 84 ? -0.587 7.381 -12.150 1.00 87.25 84 PRO A N 1
ATOM 652 C CA . PRO A 1 84 ? -0.728 8.521 -11.252 1.00 87.25 84 PRO A CA 1
ATOM 653 C C . PRO A 1 84 ? -2.098 9.194 -11.384 1.00 87.25 84 PRO A C 1
ATOM 655 O O . PRO A 1 84 ? -2.661 9.267 -12.483 1.00 87.25 84 PRO A O 1
ATOM 658 N N . ALA A 1 85 ? -2.628 9.705 -10.270 1.00 85.69 85 ALA A N 1
ATOM 659 C CA . ALA A 1 85 ? -3.864 10.480 -10.284 1.00 85.69 85 ALA A CA 1
ATOM 660 C C . ALA A 1 85 ? -3.761 11.642 -11.284 1.00 85.69 85 ALA A C 1
ATOM 662 O O . ALA A 1 85 ? -2.688 12.204 -11.502 1.00 85.69 85 ALA A O 1
ATOM 663 N N . HIS A 1 86 ? -4.880 11.969 -11.926 1.00 86.75 86 HIS A N 1
ATOM 664 C CA . HIS A 1 86 ? -4.982 13.006 -12.961 1.00 86.75 86 HIS A CA 1
ATOM 665 C C . HIS A 1 86 ? -4.147 12.804 -14.238 1.00 86.75 86 HIS A C 1
ATOM 667 O O . HIS A 1 86 ? -4.219 13.650 -15.134 1.00 86.75 86 HIS A O 1
ATOM 673 N N . ALA A 1 87 ? -3.416 11.695 -14.395 1.00 90.75 87 ALA A N 1
ATOM 674 C CA . ALA A 1 87 ? -2.705 11.421 -15.639 1.00 90.75 87 ALA A CA 1
ATOM 675 C C . ALA A 1 87 ? -3.678 11.316 -16.830 1.00 90.75 87 ALA A C 1
ATOM 677 O O . ALA A 1 87 ? -4.782 10.763 -16.734 1.00 90.75 87 ALA A O 1
ATOM 678 N N . ARG A 1 88 ? -3.258 11.867 -17.971 1.00 90.62 88 ARG A N 1
ATOM 679 C CA . ARG A 1 88 ? -4.010 11.892 -19.237 1.00 90.62 88 ARG A CA 1
ATOM 680 C C . ARG A 1 88 ? -3.248 11.254 -20.375 1.00 90.62 88 ARG A C 1
ATOM 682 O O . ARG A 1 88 ? -3.839 10.543 -21.182 1.00 90.62 88 ARG A O 1
ATOM 689 N N . THR A 1 89 ? -1.944 11.484 -20.422 1.00 92.69 89 THR A N 1
ATOM 690 C CA . THR A 1 89 ? -1.065 10.935 -21.450 1.00 92.69 89 THR A CA 1
ATOM 691 C C . THR A 1 89 ? 0.172 10.327 -20.814 1.00 92.69 89 THR A C 1
ATOM 693 O O . THR A 1 89 ? 0.570 10.699 -19.710 1.00 92.69 89 THR A O 1
ATOM 696 N N . ALA A 1 90 ? 0.795 9.396 -21.529 1.00 93.81 90 ALA A N 1
ATOM 697 C CA . ALA A 1 90 ? 2.086 8.838 -21.167 1.00 93.81 90 ALA A CA 1
ATOM 698 C C . ALA A 1 90 ? 3.013 8.859 -22.382 1.00 93.81 90 ALA A C 1
ATOM 700 O O . ALA A 1 90 ? 2.560 8.640 -23.508 1.00 93.81 90 ALA A O 1
ATOM 701 N N . THR A 1 91 ? 4.300 9.096 -22.155 1.00 95.12 91 THR A N 1
ATOM 702 C CA . THR A 1 91 ? 5.343 8.939 -23.171 1.00 95.12 91 THR A CA 1
ATOM 703 C C . THR A 1 91 ? 6.255 7.792 -22.777 1.00 95.12 91 THR A C 1
ATOM 705 O O . THR A 1 91 ? 6.615 7.641 -21.608 1.00 95.12 91 THR A O 1
ATOM 708 N N . VAL A 1 92 ? 6.605 6.963 -23.760 1.00 94.25 92 VAL A N 1
ATOM 709 C CA . VAL A 1 92 ? 7.593 5.901 -23.590 1.00 94.25 92 VAL A CA 1
ATOM 710 C C . VAL A 1 92 ? 8.909 6.379 -24.187 1.00 94.25 92 VAL A C 1
ATOM 712 O O . VAL A 1 92 ? 8.980 6.642 -25.387 1.00 94.25 92 VAL A O 1
ATOM 715 N N . GLY A 1 93 ? 9.931 6.516 -23.348 1.00 92.00 93 GLY A N 1
ATOM 716 C CA . GLY A 1 93 ? 11.291 6.834 -23.765 1.00 92.00 93 GLY A CA 1
ATOM 717 C C . GLY A 1 93 ? 12.121 5.567 -23.940 1.00 92.00 93 GLY A C 1
ATOM 718 O O . GLY A 1 93 ? 11.966 4.611 -23.180 1.00 92.00 93 GLY A O 1
ATOM 719 N N . ILE A 1 94 ? 13.010 5.569 -24.931 1.00 89.00 94 ILE A N 1
ATOM 720 C CA . ILE A 1 94 ? 14.012 4.524 -25.157 1.00 89.00 94 ILE A CA 1
ATOM 721 C C . ILE A 1 94 ? 15.363 5.219 -25.300 1.00 89.00 94 ILE A C 1
ATOM 723 O O . ILE A 1 94 ? 15.484 6.166 -26.078 1.00 89.00 94 ILE A O 1
ATOM 727 N N . GLY A 1 95 ? 16.366 4.765 -24.556 1.00 86.62 95 GLY A N 1
ATOM 728 C CA . GLY A 1 95 ? 17.712 5.319 -24.624 1.00 86.62 95 GLY A CA 1
ATOM 729 C C . GLY A 1 95 ? 18.747 4.470 -23.896 1.00 86.62 95 GLY A C 1
ATOM 730 O O . GLY A 1 95 ? 18.507 3.304 -23.579 1.00 86.62 95 GLY A O 1
ATOM 731 N N . SER A 1 96 ? 19.897 5.085 -23.635 1.00 84.81 96 SER A N 1
ATOM 732 C CA . SER A 1 96 ? 21.017 4.493 -22.902 1.00 84.81 96 SER A CA 1
ATOM 733 C C . SER A 1 96 ? 20.820 4.607 -21.397 1.00 84.81 96 SER A C 1
ATOM 735 O O . SER A 1 96 ? 20.330 5.624 -20.896 1.00 84.81 96 SER A O 1
ATOM 737 N N . SER A 1 97 ? 21.215 3.569 -20.666 1.00 85.50 97 SER A N 1
ATOM 738 C CA . SER A 1 97 ? 21.147 3.588 -19.210 1.00 85.50 97 SER A CA 1
ATOM 739 C C . SER A 1 97 ? 22.145 4.591 -18.634 1.00 85.50 97 SER A C 1
ATOM 741 O O . SER A 1 97 ? 23.326 4.566 -18.983 1.00 85.50 97 SER A O 1
ATOM 743 N N . PRO A 1 98 ? 21.709 5.468 -17.708 1.00 85.06 98 PRO A N 1
ATOM 744 C CA . PRO A 1 98 ? 22.605 6.419 -17.057 1.00 85.06 98 PRO A CA 1
ATOM 745 C C . PRO A 1 98 ? 23.652 5.726 -16.165 1.00 85.06 98 PRO A C 1
ATOM 747 O O . PRO A 1 98 ? 24.573 6.381 -15.684 1.00 85.06 98 PRO A O 1
ATOM 750 N N . ASN A 1 99 ? 23.524 4.413 -15.944 1.00 82.25 99 ASN A N 1
ATOM 751 C CA . ASN A 1 99 ? 24.365 3.626 -15.046 1.00 82.25 99 ASN A CA 1
ATOM 752 C C . ASN A 1 99 ? 25.493 2.858 -15.757 1.00 82.25 99 ASN A C 1
ATOM 754 O O . ASN A 1 99 ? 26.239 2.135 -15.101 1.00 82.25 99 ASN A O 1
ATOM 758 N N . THR A 1 100 ? 25.640 2.980 -17.080 1.00 75.38 100 THR A N 1
ATOM 759 C CA . THR A 1 100 ? 26.589 2.150 -17.850 1.00 75.38 100 THR A CA 1
ATOM 760 C C . THR A 1 100 ? 27.993 2.730 -17.913 1.00 75.38 100 THR A C 1
ATOM 762 O O . THR A 1 100 ? 28.928 2.004 -18.230 1.00 75.38 100 THR A O 1
ATOM 765 N N . LEU A 1 101 ? 28.173 4.009 -17.559 1.00 69.31 101 LEU A N 1
ATOM 766 C CA . LEU A 1 101 ? 29.454 4.736 -17.594 1.00 69.31 101 LEU A CA 1
ATOM 767 C C . LEU A 1 101 ? 30.177 4.690 -18.964 1.00 69.31 101 LEU A C 1
ATOM 769 O O . LEU A 1 101 ? 31.337 5.095 -19.054 1.00 69.31 101 LEU A O 1
ATOM 773 N N . VAL A 1 102 ? 29.513 4.229 -20.034 1.00 68.81 102 VAL A N 1
ATOM 774 C CA . VAL A 1 102 ? 30.080 4.126 -21.386 1.00 68.81 102 VAL A CA 1
ATOM 775 C C . VAL A 1 102 ? 29.902 5.459 -22.118 1.00 68.81 102 VAL A C 1
ATOM 777 O O . VAL A 1 102 ? 28.808 6.014 -22.170 1.00 68.81 102 VAL A O 1
ATOM 780 N N . LEU A 1 103 ? 30.985 5.979 -22.700 1.00 64.12 103 LEU A N 1
ATOM 781 C CA . LEU A 1 103 ? 30.991 7.205 -23.508 1.00 64.12 103 LEU A CA 1
ATOM 782 C C . LEU A 1 103 ? 31.043 6.862 -25.007 1.00 64.12 103 LEU A C 1
ATOM 784 O O . LEU A 1 103 ? 31.748 5.934 -25.400 1.00 64.12 103 LEU A O 1
ATOM 788 N N . GLY A 1 104 ? 30.359 7.640 -25.854 1.00 68.12 104 GLY A N 1
ATOM 789 C CA . GLY A 1 104 ? 30.399 7.504 -27.319 1.00 68.12 104 GLY A CA 1
ATOM 790 C C . GLY A 1 104 ? 29.014 7.355 -27.953 1.00 68.12 104 GLY A C 1
ATOM 791 O O . GLY A 1 104 ? 28.045 7.914 -27.450 1.00 68.12 104 GLY A O 1
ATOM 792 N N . ALA A 1 105 ? 28.934 6.600 -29.054 1.00 65.00 105 ALA A N 1
ATOM 793 C CA . ALA A 1 105 ? 27.687 6.205 -29.717 1.00 65.00 105 ALA A CA 1
ATOM 794 C C . ALA A 1 105 ? 27.487 4.682 -29.606 1.00 65.00 105 ALA A C 1
ATOM 796 O O . ALA A 1 105 ? 27.669 3.975 -30.597 1.00 65.00 105 ALA A O 1
ATOM 797 N N . PRO A 1 106 ? 27.250 4.149 -28.399 1.00 65.62 106 PRO A N 1
ATOM 798 C CA . PRO A 1 106 ? 27.087 2.719 -28.235 1.00 65.62 106 PRO A CA 1
ATOM 799 C C . PRO A 1 106 ? 25.679 2.262 -28.653 1.00 65.62 106 PRO A C 1
ATOM 801 O O . PRO A 1 106 ? 24.706 3.007 -28.537 1.00 65.62 106 PRO A O 1
ATOM 804 N N . ASP A 1 107 ? 25.578 1.021 -29.126 1.00 66.31 107 ASP A N 1
ATOM 805 C CA . ASP A 1 107 ? 24.315 0.435 -29.575 1.00 66.31 107 ASP A CA 1
ATOM 806 C C . ASP A 1 107 ? 23.601 -0.301 -28.434 1.00 66.31 107 ASP A C 1
ATOM 808 O O . ASP A 1 107 ? 24.217 -0.987 -27.614 1.00 66.31 107 ASP A O 1
ATOM 812 N N . THR A 1 108 ? 22.271 -0.219 -28.414 1.00 71.25 108 THR A N 1
ATOM 813 C CA . THR A 1 108 ? 21.417 -0.993 -27.503 1.00 71.25 108 THR A CA 1
ATOM 814 C C . THR A 1 108 ? 20.285 -1.656 -28.279 1.00 71.25 108 THR A C 1
ATOM 816 O O . THR A 1 108 ? 19.854 -1.149 -29.315 1.00 71.25 108 THR A O 1
ATOM 819 N N . TYR A 1 109 ? 19.794 -2.797 -27.784 1.00 78.44 109 TYR A N 1
ATOM 820 C CA . TYR A 1 109 ? 18.674 -3.505 -28.400 1.00 78.44 109 TYR A CA 1
ATOM 821 C C . TYR A 1 109 ? 17.484 -3.564 -27.452 1.00 78.44 109 TYR A C 1
ATOM 823 O O . TYR A 1 109 ? 17.577 -3.993 -26.297 1.00 78.44 109 TYR A O 1
ATOM 831 N N . VAL A 1 110 ? 16.342 -3.150 -27.988 1.00 83.62 110 VAL A N 1
ATOM 832 C CA . VAL A 1 110 ? 15.046 -3.184 -27.325 1.00 83.62 110 VAL A CA 1
ATOM 833 C C . VAL A 1 110 ? 14.068 -3.856 -28.271 1.00 83.62 110 VAL A C 1
ATOM 835 O O . VAL A 1 110 ? 14.002 -3.500 -29.445 1.00 83.62 110 VAL A O 1
ATOM 838 N N . ASP A 1 111 ? 13.301 -4.810 -27.756 1.00 84.69 111 ASP A N 1
ATOM 839 C CA . ASP A 1 111 ? 12.247 -5.479 -28.513 1.00 84.69 111 ASP A CA 1
ATOM 840 C C . ASP A 1 111 ? 10.961 -5.618 -27.680 1.00 84.69 111 ASP A C 1
ATOM 842 O O . ASP A 1 111 ? 10.984 -5.657 -26.445 1.00 84.69 111 ASP A O 1
ATOM 846 N N . LEU A 1 112 ? 9.819 -5.673 -28.372 1.00 82.38 112 LEU A N 1
ATOM 847 C CA . LEU A 1 112 ? 8.466 -5.845 -27.832 1.00 82.38 112 LEU A CA 1
ATOM 848 C C . LEU A 1 112 ? 8.160 -4.945 -26.624 1.00 82.38 112 LEU A C 1
ATOM 850 O O . LEU A 1 112 ? 7.820 -5.427 -25.535 1.00 82.38 112 LEU A O 1
ATOM 854 N N . VAL A 1 113 ? 8.258 -3.631 -26.829 1.00 88.69 113 VAL A N 1
ATOM 855 C CA . VAL A 1 113 ? 7.837 -2.634 -25.839 1.00 88.69 113 VAL A CA 1
ATOM 856 C C . VAL A 1 113 ? 6.316 -2.604 -25.761 1.00 88.69 113 VAL A C 1
ATOM 858 O O . VAL A 1 113 ? 5.632 -2.372 -26.758 1.00 88.69 113 VAL A O 1
ATOM 861 N N . LYS A 1 114 ? 5.778 -2.833 -24.565 1.00 90.75 114 LYS A N 1
ATOM 862 C CA . LYS A 1 114 ? 4.338 -2.883 -24.317 1.00 90.75 114 LYS A CA 1
ATOM 863 C C . LYS A 1 114 ? 3.978 -2.059 -23.091 1.00 90.75 114 LYS A C 1
ATOM 865 O O . LYS A 1 114 ? 4.573 -2.258 -22.035 1.00 90.75 114 LYS A O 1
ATOM 870 N N . LEU A 1 115 ? 2.983 -1.187 -23.238 1.00 89.25 115 LEU A N 1
ATOM 871 C CA . LEU A 1 115 ? 2.317 -0.481 -22.147 1.00 89.25 115 LEU A CA 1
ATOM 872 C C . LEU A 1 115 ? 0.841 -0.883 -22.154 1.00 89.25 115 LEU A C 1
ATOM 874 O O . LEU A 1 115 ? 0.051 -0.365 -22.939 1.00 89.25 115 LEU A O 1
ATOM 878 N N . ASP A 1 116 ? 0.487 -1.837 -21.304 1.00 89.00 116 ASP A N 1
ATOM 879 C CA . ASP A 1 116 ? -0.900 -2.240 -21.101 1.00 89.00 116 ASP A CA 1
ATOM 880 C C . ASP A 1 116 ? -1.532 -1.370 -20.029 1.00 89.00 116 ASP A C 1
ATOM 882 O O . ASP A 1 116 ? -0.937 -1.186 -18.971 1.00 89.00 116 ASP A O 1
ATOM 886 N N . VAL A 1 117 ? -2.744 -0.874 -20.275 1.00 86.25 117 VAL A N 1
ATOM 887 C CA . VAL A 1 117 ? -3.520 -0.109 -19.295 1.00 86.25 117 VAL A CA 1
ATOM 888 C C . VAL A 1 117 ? -4.842 -0.811 -19.054 1.00 86.25 117 VAL A C 1
ATOM 890 O O . VAL A 1 117 ? -5.598 -1.063 -19.991 1.00 86.25 117 VAL A O 1
ATOM 893 N N . VAL A 1 118 ? -5.130 -1.101 -17.788 1.00 83.88 118 VAL A N 1
ATOM 894 C CA . VAL A 1 118 ? -6.375 -1.749 -17.374 1.00 83.88 118 VAL A CA 1
ATOM 895 C C . VAL A 1 118 ? -7.062 -0.942 -16.265 1.00 83.88 118 VAL A C 1
ATOM 897 O O . VAL A 1 118 ? -6.386 -0.449 -15.353 1.00 83.88 118 VAL A O 1
ATOM 900 N N . PRO A 1 119 ? -8.400 -0.786 -16.310 1.00 75.62 119 PRO A N 1
ATOM 901 C CA . PRO A 1 119 ? -9.157 -0.261 -15.179 1.00 75.62 119 PRO A CA 1
ATOM 902 C C . PRO A 1 119 ? -8.954 -1.141 -13.943 1.00 75.62 119 PRO A C 1
ATOM 904 O O . PRO A 1 119 ? -8.967 -2.369 -14.040 1.00 75.62 119 PRO A O 1
ATOM 907 N N . CYS A 1 120 ? -8.798 -0.536 -12.766 1.00 66.00 120 CYS A N 1
ATOM 908 C CA . CYS A 1 120 ? -8.752 -1.296 -11.523 1.00 66.00 120 CYS A CA 1
ATOM 909 C C . CYS A 1 120 ? -10.171 -1.747 -11.152 1.00 66.00 120 CYS A C 1
ATOM 911 O O . CYS A 1 120 ? -10.937 -0.968 -10.598 1.00 66.00 120 CYS A O 1
ATOM 913 N N . THR A 1 121 ? -10.527 -3.004 -11.414 1.00 62.28 121 THR A N 1
ATOM 914 C CA . THR A 1 121 ? -11.842 -3.552 -11.022 1.00 62.28 121 THR A CA 1
ATOM 915 C C . THR A 1 121 ? -11.932 -3.925 -9.537 1.00 62.28 121 THR A C 1
ATOM 917 O O . THR A 1 121 ? -13.029 -4.132 -9.037 1.00 62.28 121 THR A O 1
ATOM 920 N N . ASN A 1 122 ? -10.799 -3.964 -8.822 1.00 61.50 122 ASN A N 1
ATOM 921 C CA . ASN A 1 122 ? -10.705 -4.345 -7.405 1.00 61.50 122 ASN A CA 1
ATOM 922 C C . ASN A 1 122 ? -10.131 -3.199 -6.552 1.00 61.50 122 ASN A C 1
ATOM 924 O O . ASN A 1 122 ? -9.177 -3.395 -5.807 1.00 61.50 122 ASN A O 1
ATOM 928 N N . ALA A 1 123 ? -10.637 -1.975 -6.715 1.00 61.78 123 ALA A N 1
ATOM 929 C CA . ALA A 1 123 ? -10.044 -0.785 -6.095 1.00 61.78 123 ALA A CA 1
ATOM 930 C C . ALA A 1 123 ? -9.920 -0.878 -4.559 1.00 61.78 123 ALA A C 1
ATOM 932 O O . ALA A 1 123 ? -8.922 -0.414 -4.022 1.00 61.78 123 ALA A O 1
ATOM 933 N N . ILE A 1 124 ? -10.862 -1.536 -3.870 1.00 66.38 124 ILE A N 1
ATOM 934 C CA . ILE A 1 124 ? -10.877 -1.610 -2.397 1.00 66.38 124 ILE A CA 1
ATOM 935 C C . ILE A 1 124 ? -9.834 -2.570 -1.801 1.00 66.38 124 ILE A C 1
ATOM 937 O O . ILE A 1 124 ? -9.419 -2.388 -0.664 1.00 66.38 124 ILE A O 1
ATOM 941 N N . THR A 1 125 ? -9.375 -3.575 -2.558 1.00 72.19 125 THR A N 1
ATOM 942 C CA . THR A 1 125 ? -8.319 -4.494 -2.095 1.00 72.19 125 THR A CA 1
ATOM 943 C C . THR A 1 125 ? -6.926 -4.067 -2.567 1.00 72.19 125 THR A C 1
ATOM 945 O O . THR A 1 125 ? -5.939 -4.741 -2.278 1.00 72.19 125 THR A O 1
ATOM 948 N N . ARG A 1 126 ? -6.811 -2.971 -3.331 1.00 68.38 126 ARG A N 1
ATOM 949 C CA . ARG A 1 126 ? -5.522 -2.447 -3.806 1.00 68.38 126 ARG A CA 1
ATOM 950 C C . ARG A 1 126 ? -4.929 -1.508 -2.765 1.00 68.38 126 ARG A C 1
ATOM 952 O O . ARG A 1 126 ? -5.565 -0.536 -2.390 1.00 68.38 126 ARG A O 1
ATOM 959 N N . GLY A 1 127 ? -3.695 -1.786 -2.347 1.00 77.00 127 GLY A N 1
ATOM 960 C CA . GLY A 1 127 ? -3.088 -1.096 -1.203 1.00 77.00 127 GLY A CA 1
ATOM 961 C C . GLY A 1 127 ? -3.628 -1.591 0.142 1.00 77.00 127 GLY A C 1
ATOM 962 O O . GLY A 1 127 ? -3.364 -0.974 1.166 1.00 77.00 127 GLY A O 1
ATOM 963 N N . LEU A 1 128 ? -4.371 -2.705 0.147 1.00 87.75 128 LEU A N 1
ATOM 964 C CA . LEU A 1 128 ? -4.811 -3.362 1.368 1.00 87.75 128 LEU A CA 1
ATOM 965 C C . LEU A 1 128 ? -3.585 -3.916 2.096 1.00 87.75 128 LEU A C 1
ATOM 967 O O . LEU A 1 128 ? -2.945 -4.847 1.613 1.00 87.75 128 LEU A O 1
ATOM 971 N N . VAL A 1 129 ? -3.254 -3.309 3.231 1.00 91.56 129 VAL A N 1
ATOM 972 C CA . VAL A 1 129 ? -2.091 -3.674 4.055 1.00 91.56 129 VAL A CA 1
ATOM 973 C C . VAL A 1 129 ? -2.423 -4.709 5.124 1.00 91.56 129 VAL A C 1
ATOM 975 O O . VAL A 1 129 ? -1.539 -5.435 5.562 1.00 91.56 129 VAL A O 1
ATOM 978 N N . ALA A 1 130 ? -3.688 -4.788 5.533 1.00 93.25 130 ALA A N 1
ATOM 979 C CA . ALA A 1 130 ? -4.188 -5.762 6.491 1.00 93.25 130 ALA A CA 1
ATOM 980 C C . ALA A 1 130 ? -5.672 -6.027 6.225 1.00 93.25 130 ALA A C 1
ATOM 982 O O . ALA A 1 130 ? -6.426 -5.098 5.927 1.00 93.25 130 ALA A O 1
ATOM 983 N N . HIS A 1 131 ? -6.095 -7.281 6.357 1.00 94.25 131 HIS A N 1
ATOM 984 C CA . HIS A 1 131 ? -7.501 -7.667 6.277 1.00 94.25 131 HIS A CA 1
ATOM 985 C C . HIS A 1 131 ? -7.790 -8.763 7.295 1.00 94.25 131 HIS A C 1
ATOM 987 O O . HIS A 1 131 ? -7.462 -9.926 7.080 1.00 94.25 131 HIS A O 1
ATOM 993 N N . LEU A 1 132 ? -8.383 -8.368 8.420 1.00 95.44 132 LEU A N 1
ATOM 994 C CA . LEU A 1 132 ? -8.733 -9.269 9.511 1.00 95.44 132 LEU A CA 1
ATOM 995 C C . LEU A 1 132 ? -10.230 -9.545 9.440 1.00 95.44 132 LEU A C 1
ATOM 997 O O . LEU A 1 132 ? -11.042 -8.701 9.818 1.00 95.44 132 LEU A O 1
ATOM 1001 N N . GLU A 1 133 ? -10.582 -10.719 8.929 1.00 95.50 133 GLU A N 1
ATOM 1002 C CA . GLU A 1 133 ? -11.983 -11.128 8.778 1.00 95.50 133 GLU A CA 1
ATOM 1003 C C . GLU A 1 133 ? -12.623 -11.44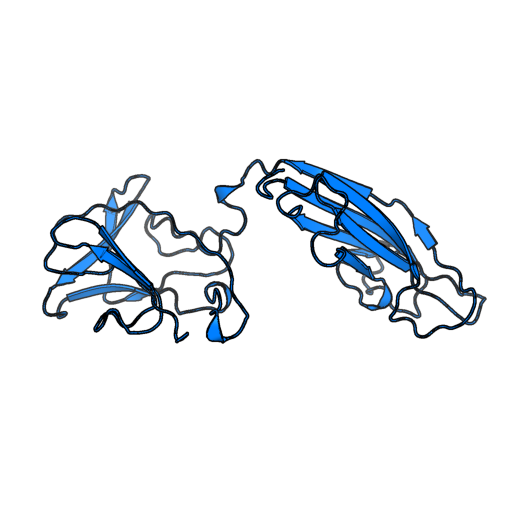3 10.135 1.00 95.50 133 GLU A C 1
ATOM 1005 O O . GLU A 1 133 ? -13.825 -11.270 10.309 1.00 95.50 133 GLU A O 1
ATOM 1010 N N . PHE A 1 134 ? -11.804 -11.862 11.108 1.00 97.56 134 PHE A N 1
ATOM 1011 C CA . PHE A 1 134 ? -12.231 -12.314 12.433 1.00 97.56 134 PHE A CA 1
ATOM 1012 C C . PHE A 1 134 ? -13.290 -13.426 12.395 1.00 97.56 134 PHE A C 1
ATOM 1014 O O . PHE A 1 134 ? -14.123 -13.532 13.300 1.00 97.56 134 PHE A O 1
ATOM 1021 N N . ASP A 1 135 ? -13.222 -14.298 11.386 1.00 97.38 135 ASP A N 1
ATOM 1022 C CA . ASP A 1 135 ? -14.129 -15.435 11.250 1.00 97.38 135 ASP A CA 1
ATOM 1023 C C . ASP A 1 135 ? -13.589 -16.691 11.951 1.00 97.38 135 ASP A C 1
ATOM 1025 O O . ASP A 1 135 ? -13.250 -17.702 11.341 1.00 97.38 135 ASP A O 1
ATOM 1029 N N . GLY A 1 136 ? -13.471 -16.608 13.278 1.00 97.06 136 GLY A N 1
ATOM 1030 C CA . GLY A 1 136 ? -12.994 -17.707 14.124 1.00 97.06 136 GLY A CA 1
ATOM 1031 C C . GLY A 1 136 ? -11.474 -17.782 14.298 1.00 97.06 136 GLY A C 1
ATOM 1032 O O . GLY A 1 136 ? -11.001 -18.599 15.092 1.00 97.06 136 GLY A O 1
ATOM 1033 N N . ASP A 1 137 ? -10.713 -16.915 13.631 1.00 97.06 137 ASP A N 1
ATOM 1034 C CA . ASP A 1 137 ? -9.281 -16.734 13.856 1.00 97.06 137 ASP A CA 1
ATOM 1035 C C . ASP A 1 137 ? -8.838 -15.262 13.710 1.00 97.06 137 ASP A C 1
ATOM 1037 O O . ASP A 1 137 ? -9.653 -14.347 13.592 1.00 97.06 137 ASP A O 1
ATOM 1041 N N . TYR A 1 138 ? -7.528 -15.029 13.810 1.00 97.12 138 TYR A N 1
ATOM 1042 C CA . TYR A 1 138 ? -6.901 -13.705 13.721 1.00 97.12 138 TYR A CA 1
ATOM 1043 C C . TYR A 1 138 ? -5.998 -13.580 12.482 1.00 97.12 138 TYR A C 1
ATOM 1045 O O . TYR A 1 138 ? -5.043 -12.799 12.480 1.00 97.12 138 TYR A O 1
ATOM 1053 N N . SER A 1 139 ? -6.235 -14.409 11.463 1.00 95.88 139 SER A N 1
ATOM 1054 C CA . SER A 1 139 ? -5.416 -14.452 10.256 1.00 95.88 139 SER A CA 1
ATOM 1055 C C . SER A 1 139 ? -5.574 -13.184 9.412 1.00 95.88 139 SER A C 1
ATOM 1057 O O . SER A 1 139 ? -6.608 -12.519 9.426 1.00 95.88 139 SER A O 1
ATOM 1059 N N . ASP A 1 140 ? -4.508 -12.839 8.690 1.00 94.56 140 ASP A N 1
ATOM 1060 C CA . ASP A 1 140 ? -4.507 -11.735 7.734 1.00 94.56 140 ASP A CA 1
ATOM 1061 C C . ASP A 1 140 ? -4.777 -12.260 6.324 1.00 94.56 140 ASP A C 1
ATOM 1063 O O . ASP A 1 140 ? -3.913 -12.874 5.693 1.00 94.56 140 ASP A O 1
ATOM 1067 N N . ALA A 1 141 ? -5.969 -11.971 5.814 1.00 90.44 141 ALA A N 1
ATOM 1068 C CA . ALA A 1 141 ? -6.398 -12.341 4.474 1.00 90.44 141 ALA A CA 1
ATOM 1069 C C . ALA A 1 141 ? -5.816 -11.426 3.377 1.00 90.44 141 ALA A C 1
ATOM 1071 O O . ALA A 1 141 ? -5.978 -11.719 2.193 1.00 90.44 141 ALA A O 1
ATOM 1072 N N . SER A 1 142 ? -5.117 -10.335 3.729 1.00 87.75 142 SER A N 1
ATOM 1073 C CA . SER A 1 142 ? -4.457 -9.473 2.735 1.00 87.75 142 SER A CA 1
ATOM 1074 C C . SER A 1 142 ? -3.203 -10.114 2.133 1.00 87.75 142 SER A C 1
ATOM 1076 O O . SER A 1 142 ? -2.793 -9.750 1.032 1.00 87.75 142 SER A O 1
ATOM 1078 N N . GLY A 1 143 ? -2.605 -11.081 2.839 1.00 84.75 143 GLY A N 1
ATOM 1079 C CA . GLY A 1 143 ? -1.369 -11.752 2.437 1.00 84.75 143 GLY A CA 1
ATOM 1080 C C . GLY A 1 143 ? -0.081 -11.015 2.826 1.00 84.75 143 GLY A C 1
ATOM 1081 O O . GLY A 1 143 ? 0.996 -11.472 2.450 1.00 84.75 143 GLY A O 1
ATOM 1082 N N . ASN A 1 144 ? -0.162 -9.918 3.590 1.00 85.44 144 ASN A N 1
ATOM 1083 C CA . ASN A 1 144 ? 1.006 -9.142 4.034 1.00 85.44 144 ASN A CA 1
ATOM 1084 C C . ASN A 1 144 ? 1.585 -9.611 5.378 1.00 85.44 144 ASN A C 1
ATOM 1086 O O . ASN A 1 144 ? 2.586 -9.072 5.848 1.00 85.44 144 ASN A O 1
ATOM 1090 N N . GLY A 1 145 ? 0.978 -10.624 5.998 1.00 88.38 145 GLY A N 1
ATOM 1091 C CA . GLY A 1 145 ? 1.478 -11.226 7.232 1.00 88.38 145 GLY A CA 1
ATOM 1092 C C . GLY A 1 145 ? 1.163 -10.412 8.486 1.00 88.38 145 GLY A C 1
ATOM 1093 O O . GLY A 1 145 ? 1.818 -10.602 9.510 1.00 88.38 145 GLY A O 1
ATOM 1094 N N . VAL A 1 146 ? 0.153 -9.537 8.443 1.00 93.12 146 VAL A N 1
ATOM 1095 C CA . VAL A 1 146 ? -0.292 -8.719 9.586 1.00 93.12 146 VAL A CA 1
ATOM 1096 C C . VAL A 1 146 ? -1.220 -9.531 10.498 1.00 93.12 146 VAL A C 1
ATOM 1098 O O . VAL A 1 146 ? -2.380 -9.194 10.717 1.00 93.12 146 VAL A O 1
ATOM 1101 N N . VAL A 1 147 ? -0.725 -10.662 11.003 1.00 94.81 147 VAL A N 1
ATOM 1102 C CA . VAL A 1 147 ? -1.525 -11.604 11.801 1.00 94.81 147 VAL A CA 1
ATOM 1103 C C . VAL A 1 147 ? -1.832 -11.015 13.177 1.00 94.81 147 VAL A C 1
ATOM 1105 O O . VAL A 1 147 ? -0.920 -10.701 13.949 1.00 94.81 147 VAL A O 1
ATOM 1108 N N . GLY A 1 148 ? -3.118 -10.930 13.515 1.00 96.44 148 GLY A N 1
ATOM 1109 C CA . GLY A 1 148 ? -3.576 -10.422 14.800 1.00 96.44 148 GLY A CA 1
ATOM 1110 C C . GLY A 1 148 ? -3.136 -11.306 15.969 1.00 96.44 148 GLY A C 1
ATOM 1111 O O . GLY A 1 148 ? -3.248 -12.529 15.936 1.00 96.44 148 GLY A O 1
ATOM 1112 N N . GLN A 1 149 ? -2.649 -10.670 17.030 1.00 97.75 149 GLN A N 1
ATOM 1113 C CA . GLN A 1 149 ? -2.230 -11.318 18.268 1.00 97.75 149 GLN A CA 1
ATOM 1114 C C . GLN A 1 149 ? -3.254 -11.028 19.372 1.00 97.75 149 GLN A C 1
ATOM 1116 O O . GLN A 1 149 ? -3.339 -9.886 19.838 1.00 97.75 149 GLN A O 1
ATOM 1121 N N . PRO A 1 150 ? -4.055 -12.018 19.800 1.00 97.75 150 PRO A N 1
ATOM 1122 C CA . PRO A 1 150 ? -5.045 -11.814 20.849 1.00 97.75 150 PRO A CA 1
ATOM 1123 C C . PRO A 1 150 ? -4.382 -11.573 22.204 1.00 97.75 150 PRO A C 1
ATOM 1125 O O . PRO A 1 150 ? -3.597 -12.393 22.678 1.00 97.75 150 PRO A O 1
ATOM 1128 N N . ILE A 1 151 ? -4.767 -10.491 22.877 1.00 97.81 151 ILE A N 1
ATOM 1129 C CA . ILE A 1 151 ? -4.311 -10.159 24.227 1.00 97.81 151 ILE A CA 1
ATOM 1130 C C . ILE A 1 151 ? -5.484 -10.243 25.204 1.00 97.81 151 ILE A C 1
ATOM 1132 O O . ILE A 1 151 ? -6.576 -9.737 24.944 1.00 97.81 151 ILE A O 1
ATOM 1136 N N . ASN A 1 152 ? -5.254 -10.907 26.341 1.00 96.62 152 ASN A N 1
ATOM 1137 C CA . ASN A 1 152 ? -6.243 -11.153 27.403 1.00 96.62 152 ASN A CA 1
ATOM 1138 C C . ASN A 1 152 ? -7.487 -11.958 26.961 1.00 96.62 152 ASN A C 1
ATOM 1140 O O . ASN A 1 152 ? -8.528 -11.940 27.620 1.00 96.62 152 ASN A O 1
ATOM 1144 N N . GLY A 1 153 ? -7.362 -12.712 25.866 1.00 96.50 153 GLY A N 1
ATOM 1145 C CA . GLY A 1 153 ? -8.360 -13.670 25.386 1.00 96.50 153 GLY A CA 1
ATOM 1146 C C . GLY A 1 153 ? -9.662 -13.043 24.873 1.00 96.50 153 GLY A C 1
ATOM 1147 O O . GLY A 1 153 ? -10.719 -13.286 25.477 1.00 96.50 153 GLY A O 1
ATOM 1148 N N . PRO A 1 154 ? -9.626 -12.261 23.774 1.00 97.56 154 PRO A N 1
ATOM 1149 C CA . PRO A 1 154 ? -10.819 -11.952 22.995 1.00 97.56 154 PRO A CA 1
ATOM 1150 C C . PRO A 1 154 ? -11.511 -13.235 22.523 1.00 97.56 154 PRO A C 1
ATOM 1152 O O . PRO A 1 154 ? -10.890 -14.294 22.406 1.00 97.56 154 PRO A O 1
ATOM 1155 N N . THR A 1 155 ? -12.811 -13.143 22.279 1.00 97.62 155 THR A N 1
ATOM 1156 C CA . THR A 1 155 ? -13.630 -14.267 21.802 1.00 97.62 155 THR A CA 1
ATOM 1157 C C . THR A 1 155 ? -14.253 -13.922 20.459 1.00 97.62 155 THR A C 1
ATOM 1159 O O . THR A 1 155 ? -14.227 -12.765 20.063 1.00 97.62 155 THR A O 1
ATOM 1162 N N . PHE A 1 156 ? -14.855 -14.894 19.782 1.00 98.12 156 PHE A N 1
ATOM 1163 C CA . PHE A 1 156 ? -15.615 -14.663 18.553 1.00 98.12 156 PHE A CA 1
ATOM 1164 C C . PHE A 1 156 ? -17.112 -14.840 18.805 1.00 98.12 156 PHE A C 1
ATOM 1166 O O . PHE A 1 156 ? -17.518 -15.632 19.658 1.00 98.12 156 PHE A O 1
ATOM 1173 N N . GLU A 1 157 ? -17.932 -14.085 18.084 1.00 97.25 157 GLU A N 1
ATOM 1174 C CA . GLU A 1 157 ? -19.390 -14.224 18.056 1.00 97.25 157 GLU A CA 1
ATOM 1175 C C . GLU A 1 157 ? -19.926 -13.877 16.662 1.00 97.25 157 GLU A C 1
ATOM 1177 O O . GLU A 1 157 ? -19.163 -13.455 15.801 1.00 97.25 157 GLU A O 1
ATOM 1182 N N . ALA A 1 158 ? -21.225 -14.052 16.413 1.00 97.62 158 ALA A N 1
ATOM 1183 C CA . ALA A 1 158 ? -21.810 -13.736 15.110 1.00 97.62 158 ALA A CA 1
ATOM 1184 C C . ALA A 1 158 ? -21.598 -12.254 14.733 1.00 97.62 158 ALA A C 1
ATOM 1186 O O . ALA A 1 158 ? -21.994 -11.352 15.478 1.00 97.62 158 ALA A O 1
ATOM 1187 N N . GLY A 1 159 ? -20.988 -12.026 13.569 1.00 95.88 159 GLY A N 1
ATOM 1188 C CA . GLY A 1 159 ? -20.690 -10.710 13.013 1.00 95.88 159 GLY A CA 1
ATOM 1189 C C . GLY A 1 159 ? -21.684 -10.291 11.930 1.00 95.88 159 GLY A C 1
ATOM 1190 O O . GLY A 1 159 ? -22.711 -10.934 11.709 1.00 95.88 159 GLY A O 1
ATOM 1191 N N . GLN A 1 160 ? -21.369 -9.196 11.231 1.00 95.19 160 GLN A N 1
ATOM 1192 C CA . GLN A 1 160 ? -22.148 -8.748 10.068 1.00 95.19 160 GLN A CA 1
ATOM 1193 C C . GLN A 1 160 ? -22.053 -9.745 8.899 1.00 95.19 160 GLN A C 1
ATOM 1195 O O . GLN A 1 160 ? -23.018 -9.942 8.162 1.00 95.19 160 GLN A O 1
ATOM 1200 N N . ILE A 1 161 ? -20.883 -10.366 8.738 1.00 94.38 161 ILE A N 1
ATOM 1201 C CA . ILE A 1 161 ? -20.584 -11.451 7.800 1.00 94.38 161 ILE A CA 1
ATOM 1202 C C . ILE A 1 161 ? -19.803 -12.485 8.613 1.00 94.38 161 ILE A C 1
ATOM 1204 O O . ILE A 1 161 ? -18.823 -12.111 9.245 1.00 94.38 161 ILE A O 1
ATOM 1208 N N . GLY A 1 162 ? -20.241 -13.748 8.633 1.00 96.94 162 GLY A N 1
ATOM 1209 C CA . GLY A 1 162 ? -19.584 -14.786 9.439 1.00 96.94 162 GLY A CA 1
ATOM 1210 C C . GLY A 1 162 ? -19.555 -14.436 10.931 1.00 96.94 162 GLY A C 1
ATOM 1211 O O . GLY A 1 162 ? -20.573 -14.032 11.507 1.00 96.94 162 GLY A O 1
ATOM 1212 N N . GLN A 1 163 ? -18.397 -14.601 11.564 1.00 98.12 163 GLN A N 1
ATOM 1213 C CA . GLN A 1 163 ? -18.136 -14.131 12.924 1.00 98.12 163 GLN A CA 1
ATOM 1214 C C . GLN A 1 163 ? -17.409 -12.778 12.942 1.00 98.12 163 GLN A C 1
ATOM 1216 O O . GLN A 1 163 ? -16.931 -12.278 11.932 1.00 98.12 163 GLN A O 1
ATOM 1221 N N . GLY A 1 164 ? -17.358 -12.162 14.118 1.00 97.38 164 GLY A N 1
ATOM 1222 C CA . GLY A 1 164 ? -16.505 -11.023 14.419 1.00 97.38 164 GLY A CA 1
ATOM 1223 C C . GLY A 1 164 ? -15.837 -11.198 15.778 1.00 97.38 164 GLY A C 1
ATOM 1224 O O . GLY A 1 164 ? -16.268 -12.002 16.612 1.00 97.38 164 GLY A O 1
ATOM 1225 N N . VAL A 1 165 ? -14.778 -10.426 16.017 1.00 97.69 165 VAL A N 1
ATOM 1226 C CA . VAL A 1 165 ? -14.084 -10.436 17.304 1.00 97.69 165 VAL A CA 1
ATOM 1227 C C . VAL A 1 165 ? -14.871 -9.634 18.343 1.00 97.69 165 VAL A C 1
ATOM 1229 O O . VAL A 1 165 ? -15.228 -8.473 18.143 1.00 97.69 165 VAL A O 1
ATOM 1232 N N . ARG A 1 166 ? -15.119 -10.252 19.495 1.00 96.00 166 ARG A N 1
ATOM 1233 C CA . ARG A 1 166 ? -15.679 -9.620 20.683 1.00 96.00 166 ARG A CA 1
ATOM 1234 C C . ARG A 1 166 ? -14.554 -9.163 21.595 1.00 96.00 166 ARG A C 1
ATOM 1236 O O . ARG A 1 166 ? -13.863 -9.968 22.229 1.00 96.00 166 ARG A O 1
ATOM 1243 N N . LEU A 1 167 ? -14.438 -7.849 21.707 1.00 94.56 167 LEU A N 1
ATOM 1244 C CA . LEU A 1 167 ? -13.564 -7.185 22.661 1.00 94.56 167 LEU A CA 1
ATOM 1245 C C . LEU A 1 167 ? -14.379 -6.813 23.900 1.00 94.56 167 LEU A C 1
ATOM 1247 O O . LEU A 1 167 ? -15.528 -6.391 23.809 1.00 94.56 167 LEU A O 1
ATOM 1251 N N . THR A 1 168 ? -13.814 -7.032 25.080 1.00 92.50 168 THR A N 1
ATOM 1252 C CA . THR A 1 168 ? -14.438 -6.643 26.348 1.00 92.50 168 THR A CA 1
ATOM 1253 C C . THR A 1 168 ? -13.412 -5.875 27.141 1.00 92.50 168 THR A C 1
ATOM 1255 O O . THR A 1 168 ? -12.308 -6.370 27.376 1.00 92.50 168 THR A O 1
ATOM 1258 N N . THR A 1 169 ? -13.786 -4.669 27.534 1.00 90.06 169 THR A N 1
ATOM 1259 C CA . THR A 1 169 ? -12.952 -3.772 28.316 1.00 90.06 169 THR A CA 1
ATOM 1260 C C . THR A 1 169 ? -13.789 -3.172 29.442 1.00 90.06 169 THR A C 1
ATOM 1262 O O . THR A 1 169 ? -15.003 -3.020 29.313 1.00 90.06 169 THR A O 1
ATOM 1265 N N . THR A 1 170 ? -13.162 -2.876 30.574 1.00 88.62 170 THR A N 1
ATOM 1266 C CA . THR A 1 170 ? -13.786 -2.161 31.690 1.00 88.62 170 THR A CA 1
ATOM 1267 C C . THR A 1 170 ? -13.148 -0.788 31.837 1.00 88.62 170 THR A C 1
ATOM 1269 O O . THR A 1 170 ? -11.980 -0.592 31.508 1.00 88.62 170 THR A O 1
ATOM 1272 N N . LYS A 1 171 ? -13.914 0.183 32.347 1.00 84.75 171 LYS A N 1
ATOM 1273 C CA . LYS A 1 171 ? -13.445 1.566 32.542 1.00 84.75 171 LYS A CA 1
ATOM 1274 C C . LYS A 1 171 ? -12.202 1.657 33.434 1.00 84.75 171 LYS A C 1
ATOM 1276 O O . LYS A 1 171 ? -11.353 2.510 33.221 1.00 84.75 171 LYS A O 1
ATOM 1281 N N . ASP A 1 172 ? -12.102 0.778 34.426 1.00 86.88 172 ASP A N 1
ATOM 1282 C CA . ASP A 1 172 ? -10.958 0.683 35.338 1.00 86.88 172 ASP A CA 1
ATOM 1283 C C . ASP A 1 172 ? -9.739 -0.038 34.728 1.00 86.88 172 ASP A C 1
ATOM 1285 O O . ASP A 1 172 ? -8.709 -0.163 35.387 1.00 86.88 172 ASP A O 1
ATOM 1289 N N . GLY A 1 173 ? -9.847 -0.532 33.489 1.00 85.00 173 GLY A N 1
ATOM 1290 C CA . GLY A 1 173 ? -8.785 -1.236 32.773 1.00 85.00 173 GLY A CA 1
ATOM 1291 C C . GLY A 1 173 ? -8.488 -2.648 33.285 1.00 85.00 173 GLY A C 1
ATOM 1292 O O . GLY A 1 173 ? -7.616 -3.314 32.726 1.00 85.00 173 GLY A O 1
ATOM 1293 N N . VAL A 1 174 ? -9.198 -3.132 34.314 1.00 90.25 174 VAL A N 1
ATOM 1294 C CA . VAL A 1 174 ? -8.979 -4.466 34.904 1.00 90.25 174 VAL A CA 1
ATOM 1295 C C . VAL A 1 174 ? -9.246 -5.565 33.879 1.00 90.25 174 VAL A C 1
ATOM 1297 O O . VAL A 1 174 ? -8.494 -6.536 33.785 1.00 90.25 174 VAL A O 1
ATOM 1300 N N . VAL A 1 175 ? -10.297 -5.403 33.077 1.00 92.00 175 VAL A N 1
ATOM 1301 C CA . VAL A 1 175 ? -10.526 -6.198 31.876 1.00 92.00 175 VAL A CA 1
ATOM 1302 C C . VAL A 1 175 ? -10.124 -5.339 30.688 1.00 92.00 175 VAL A C 1
ATOM 1304 O O . VAL A 1 175 ? -10.674 -4.262 30.479 1.00 92.00 175 VAL A O 1
ATOM 1307 N N . ASN A 1 176 ? -9.174 -5.818 29.891 1.00 91.56 176 ASN A N 1
ATOM 1308 C CA . ASN A 1 176 ? -8.764 -5.136 28.670 1.00 91.56 176 ASN A CA 1
ATOM 1309 C C . ASN A 1 176 ? -8.407 -6.152 27.581 1.00 91.56 176 ASN A C 1
ATOM 1311 O O . ASN A 1 176 ? -7.250 -6.556 27.456 1.00 91.56 176 ASN A O 1
ATOM 1315 N N . LYS A 1 177 ? -9.409 -6.624 26.836 1.00 95.69 177 LYS A N 1
ATOM 1316 C CA . LYS A 1 177 ? -9.221 -7.574 25.734 1.00 95.69 177 LYS A CA 1
ATOM 1317 C C . LYS A 1 177 ? -9.099 -6.834 24.415 1.00 95.69 177 LYS A C 1
ATOM 1319 O O . LYS A 1 177 ? -9.990 -6.066 24.067 1.00 95.69 177 LYS A O 1
ATOM 1324 N N . TYR A 1 178 ? -8.046 -7.121 23.665 1.00 95.62 178 TYR A N 1
ATOM 1325 C CA . TYR A 1 178 ? -7.787 -6.491 22.374 1.00 95.62 178 TYR A CA 1
ATOM 1326 C C . TYR A 1 178 ? -6.977 -7.417 21.467 1.00 95.62 178 TYR A C 1
ATOM 1328 O O . TYR A 1 178 ? -6.481 -8.460 21.897 1.00 95.62 178 TYR A O 1
ATOM 1336 N N . VAL A 1 179 ? -6.849 -7.031 20.201 1.00 97.69 179 VAL A N 1
ATOM 1337 C CA . VAL A 1 179 ? -5.974 -7.690 19.230 1.00 97.69 179 VAL A CA 1
ATOM 1338 C C . VAL A 1 179 ? -4.848 -6.720 18.894 1.00 97.69 179 VAL A C 1
ATOM 1340 O O . VAL A 1 179 ? -5.106 -5.598 18.470 1.00 97.69 179 VAL A O 1
ATOM 1343 N N . SER A 1 180 ? -3.602 -7.133 19.112 1.00 96.56 180 SER A N 1
ATOM 1344 C CA . SER A 1 180 ? -2.422 -6.368 18.706 1.00 96.56 180 SER A CA 1
ATOM 1345 C C . SER A 1 180 ? -1.971 -6.795 17.317 1.00 96.56 180 SER A C 1
ATOM 1347 O O . SER A 1 180 ? -1.954 -7.986 17.020 1.00 96.56 180 SER A O 1
ATOM 1349 N N . LEU A 1 181 ? -1.552 -5.845 16.481 1.00 95.44 181 LEU A N 1
ATOM 1350 C CA . LEU A 1 181 ? -0.954 -6.148 15.174 1.00 95.44 181 LEU A CA 1
ATOM 1351 C C . LEU A 1 181 ? 0.578 -6.173 15.211 1.00 95.44 181 LEU A C 1
ATOM 1353 O O . LEU A 1 181 ? 1.199 -6.425 14.190 1.00 95.44 181 LEU A O 1
ATOM 1357 N N . GLY A 1 182 ? 1.201 -5.905 16.366 1.00 91.50 182 GLY A N 1
ATOM 1358 C CA . GLY A 1 182 ? 2.658 -6.003 16.545 1.00 91.50 182 GLY A CA 1
ATOM 1359 C C . GLY A 1 182 ? 3.497 -4.879 15.918 1.00 91.50 182 GLY A C 1
ATOM 1360 O O . GLY A 1 182 ? 4.719 -4.947 15.980 1.00 91.50 182 GLY A O 1
ATOM 1361 N N . TYR A 1 183 ? 2.863 -3.850 15.346 1.00 88.69 183 TYR A N 1
ATOM 1362 C CA . TYR A 1 183 ? 3.509 -2.690 14.707 1.00 88.69 183 TYR A CA 1
ATOM 1363 C C . TYR A 1 183 ? 4.572 -3.023 13.624 1.00 88.69 183 TYR A C 1
ATOM 1365 O O . TYR A 1 183 ? 5.688 -2.493 13.663 1.00 88.69 183 TYR A O 1
ATOM 1373 N N . PRO A 1 184 ? 4.259 -3.906 12.652 1.00 90.81 184 PRO A N 1
ATOM 1374 C CA . PRO A 1 184 ? 5.157 -4.249 11.553 1.00 90.81 184 PRO A CA 1
ATOM 1375 C C . PRO A 1 184 ? 5.378 -3.064 10.607 1.00 90.81 184 PRO A C 1
ATOM 1377 O O . PRO A 1 184 ? 4.555 -2.152 10.530 1.00 90.81 184 PRO A O 1
ATOM 1380 N N . ASP A 1 185 ? 6.464 -3.117 9.830 1.00 88.38 185 ASP A N 1
ATOM 1381 C CA . ASP A 1 185 ? 6.856 -2.040 8.910 1.00 88.38 185 ASP A CA 1
ATOM 1382 C C . ASP A 1 185 ? 5.757 -1.670 7.903 1.00 88.38 185 ASP A C 1
ATOM 1384 O O . ASP A 1 185 ? 5.583 -0.497 7.597 1.00 88.38 185 ASP A O 1
ATOM 1388 N N . VAL A 1 186 ? 4.952 -2.640 7.456 1.00 87.50 186 VAL A N 1
ATOM 1389 C CA . VAL A 1 186 ? 3.838 -2.408 6.517 1.00 87.50 186 VAL A CA 1
ATOM 1390 C C . VAL A 1 186 ? 2.720 -1.516 7.083 1.00 87.50 186 VAL A C 1
ATOM 1392 O O . VAL A 1 186 ? 1.921 -0.979 6.322 1.00 87.50 186 VAL A O 1
ATOM 1395 N N . LEU A 1 187 ? 2.657 -1.338 8.408 1.00 90.38 187 LEU A N 1
ATOM 1396 C CA . LEU A 1 187 ? 1.706 -0.444 9.080 1.00 90.38 187 LEU A CA 1
ATOM 1397 C C . LEU A 1 187 ? 2.325 0.906 9.479 1.00 90.38 187 LEU A C 1
ATOM 1399 O O . LEU A 1 187 ? 1.678 1.703 10.160 1.00 90.38 187 LEU A O 1
ATOM 1403 N N . LYS A 1 188 ? 3.578 1.173 9.094 1.00 88.06 188 LYS A N 1
ATOM 1404 C CA . LYS A 1 188 ? 4.237 2.461 9.330 1.00 88.06 188 LYS A CA 1
ATOM 1405 C C . LYS A 1 188 ? 3.942 3.384 8.155 1.00 88.06 188 LYS A C 1
ATOM 1407 O O . LYS A 1 188 ? 4.678 3.409 7.178 1.00 88.06 188 LYS A O 1
ATOM 1412 N N . PHE A 1 189 ? 2.862 4.149 8.270 1.00 85.50 189 PHE A N 1
ATOM 1413 C CA . PHE A 1 189 ? 2.427 5.092 7.232 1.00 85.50 189 PHE A CA 1
ATOM 1414 C C . PHE A 1 189 ? 3.181 6.432 7.248 1.00 85.50 189 PHE A C 1
ATOM 1416 O O . PHE A 1 189 ? 2.796 7.363 6.547 1.00 85.50 189 PHE A O 1
ATOM 1423 N N . GLY A 1 190 ? 4.254 6.533 8.034 1.00 80.25 190 GLY A N 1
ATOM 1424 C CA . GLY A 1 190 ? 5.082 7.730 8.079 1.00 80.25 190 GLY A CA 1
ATOM 1425 C C . GLY A 1 190 ? 4.536 8.861 8.965 1.00 80.25 190 GLY A C 1
ATOM 1426 O O . GLY A 1 190 ? 3.608 8.657 9.749 1.00 80.25 190 GLY A O 1
ATOM 1427 N N . SER A 1 191 ? 5.182 10.026 8.887 1.00 78.25 191 SER A N 1
ATOM 1428 C CA . SER A 1 191 ? 4.879 11.264 9.621 1.00 78.25 191 SER A CA 1
ATOM 1429 C C . SER A 1 191 ? 5.367 12.474 8.821 1.00 78.25 191 SER A C 1
ATOM 1431 O O . SER A 1 191 ? 6.479 12.461 8.270 1.00 78.25 191 SER A O 1
ATOM 1433 N N . ASP A 1 192 ? 4.583 13.551 8.839 1.00 75.25 192 ASP A N 1
ATOM 1434 C CA . ASP A 1 192 ? 4.918 14.818 8.184 1.00 75.25 192 ASP A CA 1
ATOM 1435 C C . ASP A 1 192 ? 6.201 15.428 8.772 1.00 75.25 192 ASP A C 1
ATOM 1437 O O . ASP A 1 192 ? 6.972 16.071 8.056 1.00 75.25 192 ASP A O 1
ATOM 1441 N N . ALA A 1 193 ? 6.510 15.147 10.044 1.00 74.12 193 ALA A N 1
ATOM 1442 C CA . ALA A 1 193 ? 7.740 15.594 10.703 1.00 74.12 193 ALA A CA 1
ATOM 1443 C C . ALA A 1 193 ? 9.006 15.025 10.043 1.00 74.12 193 ALA A C 1
ATOM 1445 O O . ALA A 1 193 ? 10.082 15.622 10.116 1.00 74.12 193 ALA A O 1
ATOM 1446 N N . THR A 1 194 ? 8.886 13.860 9.407 1.00 73.94 194 THR A N 1
ATOM 1447 C CA . THR A 1 194 ? 10.003 13.145 8.775 1.00 73.94 194 THR A CA 1
ATOM 1448 C C . THR A 1 194 ? 10.049 13.315 7.258 1.00 73.94 194 THR A C 1
ATOM 1450 O O . THR A 1 194 ? 11.002 12.861 6.627 1.00 73.94 194 THR A O 1
ATOM 1453 N N . GLY A 1 195 ? 9.050 13.986 6.668 1.00 74.56 195 GLY A N 1
ATOM 1454 C CA . GLY A 1 195 ? 8.912 14.141 5.216 1.00 74.56 195 GLY A CA 1
ATOM 1455 C C . GLY A 1 195 ? 8.607 12.837 4.468 1.00 74.56 195 GLY A C 1
ATOM 1456 O O . GLY A 1 195 ? 8.606 12.828 3.238 1.00 74.56 195 GLY A O 1
ATOM 1457 N N . ASP A 1 196 ? 8.360 11.753 5.200 1.00 77.19 196 ASP A N 1
ATOM 1458 C CA . ASP A 1 196 ? 7.918 10.457 4.701 1.00 77.19 196 ASP A CA 1
ATOM 1459 C C . ASP A 1 196 ? 6.483 10.272 5.185 1.00 77.19 196 ASP A C 1
ATOM 1461 O O . ASP A 1 196 ? 6.275 9.863 6.321 1.00 77.19 196 ASP A O 1
ATOM 1465 N N . ALA A 1 197 ? 5.502 10.678 4.378 1.00 80.44 197 ALA A N 1
ATOM 1466 C CA . ALA A 1 197 ? 4.082 10.619 4.711 1.00 80.44 197 ALA A CA 1
ATOM 1467 C C . ALA A 1 197 ? 3.341 9.765 3.678 1.00 80.44 197 ALA A C 1
ATOM 1469 O O . ALA A 1 197 ? 3.553 9.899 2.470 1.00 80.44 197 ALA A O 1
ATOM 1470 N N . THR A 1 198 ? 2.472 8.877 4.155 1.00 84.00 198 THR A N 1
ATOM 1471 C CA . THR A 1 198 ? 1.634 8.010 3.325 1.00 84.00 198 THR A CA 1
ATOM 1472 C C . THR A 1 198 ? 0.173 8.188 3.709 1.00 84.00 198 THR A C 1
ATOM 1474 O O . THR A 1 198 ? -0.194 8.016 4.869 1.00 84.00 198 THR A O 1
ATOM 1477 N N . ASP A 1 199 ? -0.679 8.464 2.723 1.00 84.88 199 ASP A N 1
ATOM 1478 C CA . ASP A 1 199 ? -2.128 8.465 2.918 1.00 84.88 199 ASP A CA 1
ATOM 1479 C C . ASP A 1 199 ? -2.636 7.045 3.206 1.00 84.88 199 ASP A C 1
ATOM 1481 O O . ASP A 1 199 ? -2.269 6.081 2.528 1.00 84.88 199 ASP A O 1
ATOM 1485 N N . PHE A 1 200 ? -3.533 6.908 4.182 1.00 87.00 200 PHE A N 1
ATOM 1486 C CA . PHE A 1 200 ? -4.133 5.627 4.553 1.00 87.00 200 PHE A CA 1
ATOM 1487 C C . PHE A 1 200 ? -5.635 5.757 4.814 1.00 87.00 200 PHE A C 1
ATOM 1489 O O . PHE A 1 200 ? -6.178 6.840 5.025 1.00 87.00 200 PHE A O 1
ATOM 1496 N N . SER A 1 201 ? -6.325 4.617 4.808 1.00 88.50 201 SER A N 1
ATOM 1497 C CA . SER A 1 201 ? -7.744 4.523 5.148 1.00 88.50 201 SER A CA 1
ATOM 1498 C C . SER A 1 201 ? -8.022 3.242 5.931 1.00 88.50 201 SER A C 1
ATOM 1500 O O . SER A 1 201 ? -7.257 2.280 5.861 1.00 88.50 201 SER A O 1
ATOM 1502 N N . PHE A 1 202 ? -9.130 3.228 6.670 1.00 90.00 202 PHE A N 1
ATOM 1503 C CA . PHE A 1 202 ? -9.618 2.048 7.380 1.00 90.00 202 PHE A CA 1
ATOM 1504 C C . PHE A 1 202 ? -11.100 1.863 7.090 1.00 90.00 202 PHE A C 1
ATOM 1506 O O . PHE A 1 202 ? -11.837 2.832 6.902 1.00 90.00 202 PHE A O 1
ATOM 1513 N N . SER A 1 203 ? -11.551 0.617 7.129 1.00 91.00 203 SER A N 1
ATOM 1514 C CA . SER A 1 203 ? -12.965 0.265 7.048 1.00 91.00 203 SER A CA 1
ATOM 1515 C C . SER A 1 203 ? -13.234 -0.925 7.951 1.00 91.00 203 SER A C 1
ATOM 1517 O O . SER A 1 203 ? -12.501 -1.911 7.893 1.00 91.00 203 SER A O 1
ATOM 1519 N N . PHE A 1 204 ? -14.279 -0.852 8.766 1.00 92.75 204 PHE A N 1
ATOM 1520 C CA . PHE A 1 204 ? -14.681 -1.945 9.644 1.00 92.75 204 PHE A CA 1
ATOM 1521 C C . PHE A 1 204 ? -16.166 -1.838 9.990 1.00 92.75 204 PHE A C 1
ATOM 1523 O O . PHE A 1 204 ? -16.762 -0.762 9.929 1.00 92.75 204 PHE A O 1
ATOM 1530 N N . TRP A 1 205 ? -16.751 -2.968 10.379 1.00 93.81 205 TRP A N 1
ATOM 1531 C CA . TRP A 1 205 ? -18.056 -3.014 11.030 1.00 93.81 205 TRP A CA 1
ATOM 1532 C C . TRP A 1 205 ? -17.856 -2.961 12.541 1.00 93.81 205 TRP A C 1
ATOM 1534 O O . TRP A 1 205 ? -17.008 -3.672 13.076 1.00 93.81 205 TRP A O 1
ATOM 1544 N N . ALA A 1 206 ? -18.653 -2.155 13.235 1.00 91.12 206 ALA A N 1
ATOM 1545 C CA . ALA A 1 206 ? -18.647 -2.089 14.690 1.00 91.12 206 ALA A CA 1
ATOM 1546 C C . ALA A 1 206 ? -20.055 -2.319 15.234 1.00 91.12 206 ALA A C 1
ATOM 1548 O O . ALA A 1 206 ? -21.034 -1.761 14.738 1.00 91.12 206 ALA A O 1
ATOM 1549 N N . LYS A 1 207 ? -20.140 -3.131 16.287 1.00 91.12 207 LYS A N 1
ATOM 1550 C CA . LYS A 1 207 ? -21.348 -3.317 17.086 1.00 91.12 207 LYS A CA 1
ATOM 1551 C C . LYS A 1 207 ? -21.010 -3.014 18.537 1.00 91.12 207 LYS A C 1
ATOM 1553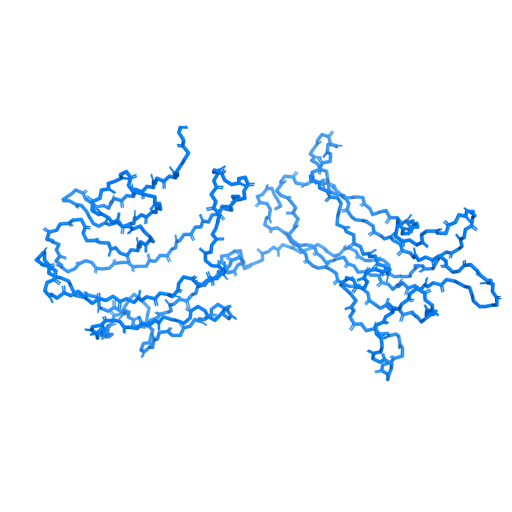 O O . LYS A 1 207 ? -20.212 -3.716 19.151 1.00 91.12 207 LYS A O 1
ATOM 1558 N N . ILE A 1 208 ? -21.620 -1.963 19.068 1.00 88.62 208 ILE A N 1
ATOM 1559 C CA . ILE A 1 208 ? -21.400 -1.508 20.440 1.00 88.62 208 ILE A CA 1
ATOM 1560 C C . ILE A 1 208 ? -22.478 -2.137 21.319 1.00 88.62 208 ILE A C 1
ATOM 1562 O O . ILE A 1 208 ? -23.667 -1.963 21.060 1.00 88.62 208 ILE A O 1
ATOM 1566 N N . TYR A 1 209 ? -22.060 -2.886 22.337 1.00 88.31 209 TYR A N 1
ATOM 1567 C CA . TYR A 1 209 ? -22.973 -3.447 23.338 1.00 88.31 209 TYR A CA 1
ATOM 1568 C C . TYR A 1 209 ? -23.137 -2.510 24.526 1.00 88.31 209 TYR A C 1
ATOM 1570 O O . TYR A 1 209 ? -24.253 -2.229 24.952 1.00 88.31 209 TYR A O 1
ATOM 1578 N N . GLU A 1 210 ? -22.010 -2.037 25.043 1.00 86.12 210 GLU A N 1
ATOM 1579 C CA . GLU A 1 210 ? -21.916 -1.156 26.195 1.00 86.12 210 GLU A CA 1
ATOM 1580 C C . GLU A 1 210 ? -20.755 -0.189 25.966 1.00 86.12 210 GLU A C 1
ATOM 1582 O O . GLU A 1 210 ? -19.797 -0.510 25.258 1.00 86.12 210 GLU A O 1
ATOM 1587 N N . GLN A 1 211 ? -20.852 0.990 26.569 1.00 83.56 211 GLN A N 1
ATOM 1588 C CA . GLN A 1 211 ? -19.842 2.035 26.511 1.00 83.56 211 GLN A CA 1
ATOM 1589 C C . GLN A 1 211 ? -19.704 2.649 27.900 1.00 83.56 211 GLN A C 1
ATOM 1591 O O . GLN A 1 211 ? -20.707 2.906 28.569 1.00 83.56 211 GLN A O 1
ATOM 1596 N N . ALA A 1 212 ? -18.467 2.891 28.331 1.00 78.81 212 ALA A N 1
ATOM 1597 C CA . ALA A 1 212 ? -18.191 3.453 29.650 1.00 78.81 212 ALA A CA 1
ATOM 1598 C C . ALA A 1 212 ? -17.257 4.677 29.620 1.00 78.81 212 ALA A C 1
ATOM 1600 O O . ALA A 1 212 ? -17.090 5.323 30.664 1.00 78.81 212 ALA A O 1
ATOM 1601 N N . ASP A 1 213 ? -16.627 4.960 28.468 1.00 82.00 213 ASP A N 1
ATOM 1602 C CA . ASP A 1 213 ? -15.736 6.100 28.207 1.00 82.00 213 ASP A CA 1
ATOM 1603 C C . ASP A 1 213 ? -15.277 6.158 26.720 1.00 82.00 213 ASP A C 1
ATOM 1605 O O . ASP A 1 213 ? -15.929 5.591 25.835 1.00 82.00 213 ASP A O 1
ATOM 1609 N N . ASP A 1 214 ? -14.123 6.788 26.479 1.00 84.31 214 ASP A N 1
ATOM 1610 C CA . ASP A 1 214 ? -13.353 6.840 25.230 1.00 84.31 214 ASP A CA 1
ATOM 1611 C C . ASP A 1 214 ? -12.630 5.514 24.890 1.00 84.31 214 ASP A C 1
ATOM 1613 O O . ASP A 1 214 ? -11.432 5.479 24.594 1.00 84.31 214 ASP A O 1
ATOM 1617 N N . GLN A 1 215 ? -13.334 4.376 24.953 1.00 87.19 215 GLN A N 1
ATOM 1618 C CA . GLN A 1 215 ? -12.742 3.086 24.581 1.00 87.19 215 GLN A CA 1
ATOM 1619 C C . GLN A 1 215 ? -12.379 3.050 23.087 1.00 87.19 215 GLN A C 1
ATOM 1621 O O . GLN A 1 215 ? -13.223 3.267 22.215 1.00 87.19 215 GLN A O 1
ATOM 1626 N N . ALA A 1 216 ? -11.119 2.727 22.788 1.00 89.62 216 ALA A N 1
ATOM 1627 C CA . ALA A 1 216 ? -10.630 2.633 21.419 1.00 89.62 216 ALA A CA 1
ATOM 1628 C C . ALA A 1 216 ? -11.159 1.380 20.698 1.00 89.62 216 ALA A C 1
ATOM 1630 O O . ALA A 1 216 ? -11.045 0.262 21.200 1.00 89.62 216 ALA A O 1
ATOM 1631 N N . PHE A 1 217 ? -11.653 1.566 19.473 1.00 90.69 217 PHE A N 1
ATOM 1632 C CA . PHE A 1 217 ? -11.837 0.493 18.493 1.00 90.69 217 PHE A CA 1
ATOM 1633 C C . PHE A 1 217 ? -10.518 0.139 17.807 1.00 90.69 217 PHE A C 1
ATOM 1635 O O . PHE A 1 217 ? -10.198 -1.033 17.626 1.00 90.69 217 PHE A O 1
ATOM 1642 N N . LEU A 1 218 ? -9.763 1.168 17.415 1.00 93.06 218 LEU A N 1
ATOM 1643 C CA . LEU A 1 218 ? -8.494 1.062 16.708 1.00 93.06 218 LEU A CA 1
ATOM 1644 C C . LEU A 1 218 ? -7.603 2.229 17.129 1.00 93.06 218 LEU A C 1
ATOM 1646 O O . LEU A 1 218 ? -8.047 3.375 17.132 1.00 93.06 218 LEU A O 1
ATOM 1650 N N . SER A 1 219 ? -6.356 1.942 17.485 1.00 92.50 219 SER A N 1
ATOM 1651 C CA . SER A 1 219 ? -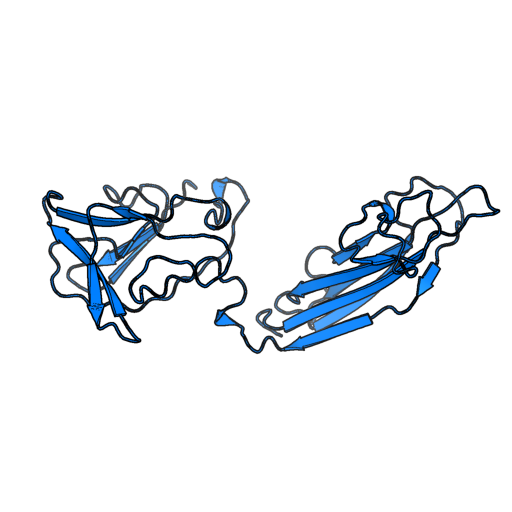5.397 2.958 17.913 1.00 92.50 219 SER A CA 1
ATOM 1652 C C . SER A 1 219 ? -3.968 2.483 17.689 1.00 92.50 219 SER A C 1
ATOM 1654 O O . SER A 1 219 ? -3.675 1.300 17.873 1.00 92.50 219 SER A O 1
ATOM 1656 N N . ASN A 1 220 ? -3.073 3.415 17.366 1.00 91.75 220 ASN A N 1
ATOM 1657 C CA . ASN A 1 220 ? -1.629 3.241 17.544 1.00 91.75 220 ASN A CA 1
ATOM 1658 C C . ASN A 1 220 ? -1.040 4.219 18.579 1.00 91.75 220 ASN A C 1
ATOM 1660 O O . ASN A 1 220 ? 0.162 4.176 18.837 1.00 91.75 220 ASN A O 1
ATOM 1664 N N . LYS A 1 221 ? -1.870 5.087 19.172 1.00 88.88 221 LYS A N 1
ATOM 1665 C CA . LYS A 1 221 ? -1.441 6.101 20.137 1.00 88.88 221 LYS A CA 1
ATOM 1666 C C . LYS A 1 221 ? -1.611 5.657 21.583 1.00 88.88 221 LYS A C 1
ATOM 1668 O O . LYS A 1 221 ? -2.523 4.892 21.911 1.00 88.88 221 LYS A O 1
ATOM 1673 N N . ASN A 1 222 ? -0.801 6.245 22.466 1.00 87.75 222 ASN A N 1
ATOM 1674 C CA . ASN A 1 222 ? -1.161 6.342 23.878 1.00 87.75 222 ASN A CA 1
ATOM 1675 C C . ASN A 1 222 ? -2.345 7.318 24.012 1.00 87.75 222 ASN A C 1
ATOM 1677 O O . ASN A 1 222 ? -2.182 8.516 23.782 1.00 87.75 222 ASN A O 1
ATOM 1681 N N . TRP A 1 223 ? -3.525 6.821 24.377 1.00 83.56 223 TRP A N 1
ATOM 1682 C CA . TRP A 1 223 ? -4.759 7.609 24.430 1.00 83.56 223 TRP A CA 1
ATOM 1683 C C . TRP A 1 223 ? -4.963 8.390 25.738 1.00 83.56 223 TRP A C 1
ATOM 1685 O O . TRP A 1 223 ? -5.965 9.089 25.854 1.00 83.56 223 TRP A O 1
ATOM 1695 N N . ASP A 1 224 ? -4.019 8.344 26.688 1.00 85.56 224 ASP A N 1
ATOM 1696 C CA . ASP A 1 224 ? -4.080 9.126 27.938 1.00 85.56 224 ASP A CA 1
ATOM 1697 C C . ASP A 1 224 ? -4.206 10.647 27.698 1.00 85.56 224 ASP A C 1
ATOM 1699 O O . ASP A 1 224 ? -4.643 11.394 28.573 1.00 85.56 224 ASP A O 1
ATOM 1703 N N . SER A 1 225 ? -3.809 11.122 26.512 1.00 88.62 225 SER A N 1
ATOM 1704 C CA . SER A 1 225 ? -3.972 12.506 26.073 1.00 88.62 225 SER A CA 1
ATOM 1705 C C . SER A 1 225 ? -4.178 12.584 24.562 1.00 88.62 225 SER A C 1
ATOM 1707 O O . SER A 1 225 ? -3.480 11.926 23.786 1.00 88.62 225 SER A O 1
ATOM 1709 N N . GLY A 1 226 ? -5.083 13.468 24.128 1.00 86.94 226 GLY A N 1
ATOM 1710 C CA . GLY A 1 226 ? -5.280 13.777 22.709 1.00 86.94 226 GLY A CA 1
ATOM 1711 C C . GLY A 1 226 ? -4.033 14.361 22.033 1.00 86.94 226 GLY A C 1
ATOM 1712 O O . GLY A 1 226 ? -3.863 14.180 20.831 1.00 86.94 226 GLY A O 1
ATOM 1713 N N . GLY A 1 227 ? -3.136 14.987 22.804 1.00 90.00 227 GLY A N 1
ATOM 1714 C CA . GLY A 1 227 ? -1.870 15.538 22.308 1.00 90.00 227 GLY A CA 1
ATOM 1715 C C . GLY A 1 227 ? -0.746 14.513 22.132 1.00 90.00 227 GLY A C 1
ATOM 1716 O O . GLY A 1 227 ? 0.329 14.879 21.679 1.00 90.00 227 GLY A O 1
ATOM 1717 N N . ASN A 1 228 ? -0.951 13.242 22.495 1.00 91.50 228 ASN A N 1
ATOM 1718 C CA . ASN A 1 228 ? 0.056 12.210 22.246 1.00 91.50 228 ASN A CA 1
ATOM 1719 C C . ASN A 1 228 ? 0.093 11.840 20.751 1.00 91.50 228 ASN A C 1
ATOM 1721 O O . ASN A 1 228 ? -0.978 11.764 20.142 1.00 91.50 228 ASN A O 1
ATOM 1725 N N . PRO A 1 229 ? 1.264 11.540 20.168 1.00 89.06 229 PRO A N 1
ATOM 1726 C CA . PRO A 1 229 ? 1.387 11.188 18.751 1.00 89.06 229 PRO A CA 1
ATOM 1727 C C . PRO A 1 229 ? 0.625 9.922 18.361 1.00 89.06 229 PRO A C 1
ATOM 1729 O O . PRO A 1 229 ? 0.503 8.981 19.151 1.00 89.06 229 PRO A O 1
ATOM 1732 N N . GLY A 1 230 ? 0.142 9.901 17.121 1.00 90.25 230 GLY A N 1
ATOM 1733 C CA . GLY A 1 230 ? -0.629 8.817 16.522 1.00 90.25 230 GLY A CA 1
ATOM 1734 C C . GLY A 1 230 ? -2.123 9.125 16.425 1.00 90.25 230 GLY A C 1
ATOM 1735 O O . GLY A 1 230 ? -2.579 10.252 16.647 1.00 90.25 230 GLY A O 1
ATOM 1736 N N . PHE A 1 231 ? -2.906 8.099 16.104 1.00 91.31 231 PHE A N 1
ATOM 1737 C CA . PHE A 1 231 ? -4.346 8.197 15.898 1.00 91.31 231 PHE A CA 1
ATOM 1738 C C . PHE A 1 231 ? -5.134 7.233 16.787 1.00 91.31 231 PHE A C 1
ATOM 1740 O O . PHE A 1 231 ? -4.632 6.191 17.215 1.00 91.31 231 PHE A O 1
ATOM 1747 N N . VAL A 1 232 ? -6.396 7.585 17.030 1.00 93.12 232 VAL A N 1
ATOM 1748 C CA . VAL A 1 232 ? -7.397 6.733 17.672 1.00 93.12 232 VAL A CA 1
ATOM 1749 C C . VAL A 1 232 ? -8.768 6.930 17.031 1.00 93.12 232 VAL A C 1
ATOM 1751 O O . VAL A 1 232 ? -9.184 8.054 16.737 1.00 93.12 232 VAL A O 1
ATOM 1754 N N . ILE A 1 233 ? -9.479 5.817 16.870 1.00 93.25 233 ILE A N 1
ATOM 1755 C CA . ILE A 1 233 ? -10.921 5.761 16.644 1.00 93.25 233 ILE A CA 1
ATOM 1756 C C . ILE A 1 233 ? -11.542 5.191 17.910 1.00 93.25 233 ILE A C 1
ATOM 1758 O O . ILE A 1 233 ? -11.270 4.041 18.258 1.00 93.25 233 ILE A O 1
ATOM 1762 N N . ALA A 1 234 ? -12.361 5.974 18.598 1.00 91.50 234 ALA A N 1
ATOM 1763 C CA . ALA A 1 234 ? -12.968 5.588 19.868 1.00 91.50 234 ALA A CA 1
ATOM 1764 C C . ALA A 1 234 ? -14.471 5.867 19.879 1.00 91.50 234 ALA A C 1
ATOM 1766 O O . ALA A 1 234 ? -14.994 6.610 19.045 1.00 91.50 234 ALA A O 1
ATOM 1767 N N . THR A 1 235 ? -15.172 5.259 20.828 1.00 87.81 235 THR A N 1
ATOM 1768 C CA . THR A 1 235 ? -16.520 5.691 21.208 1.00 87.81 235 THR A CA 1
ATOM 1769 C C . THR A 1 235 ? -16.455 6.975 22.028 1.00 87.81 235 THR A C 1
ATOM 1771 O O . THR A 1 235 ? -15.517 7.142 22.784 1.00 87.81 235 THR A O 1
ATOM 1774 N N . GLU A 1 236 ? -17.462 7.838 21.960 1.00 84.56 236 GLU A N 1
ATOM 1775 C CA . GLU A 1 236 ? -17.671 8.964 22.885 1.00 84.56 236 GLU A CA 1
ATOM 1776 C C . GLU A 1 236 ? -19.173 9.078 23.188 1.00 84.56 236 GLU A C 1
ATOM 1778 O O . GLU A 1 236 ? -19.987 8.424 22.531 1.00 84.56 236 GLU A O 1
ATOM 1783 N N . SER A 1 237 ? -19.569 9.785 24.249 1.00 79.94 237 SER A N 1
ATOM 1784 C CA . SER A 1 237 ? -20.968 9.771 24.724 1.00 79.94 237 SER A CA 1
ATOM 1785 C C . SER A 1 237 ? -22.000 10.246 23.686 1.00 79.94 237 SER A C 1
ATOM 1787 O O . SER A 1 237 ? -23.190 9.963 23.819 1.00 79.94 237 SER A O 1
ATOM 1789 N N . ASP A 1 238 ? -21.544 10.949 22.652 1.00 79.25 238 ASP A N 1
ATOM 1790 C CA . ASP A 1 238 ? -22.317 11.497 21.543 1.00 79.25 238 ASP A CA 1
ATOM 1791 C C . ASP A 1 238 ? -22.036 10.811 20.190 1.00 79.25 238 ASP A C 1
ATOM 1793 O O . ASP A 1 238 ? -22.621 11.204 19.178 1.00 79.25 238 ASP A O 1
ATOM 1797 N N . GLY A 1 239 ? -21.209 9.756 20.148 1.00 82.06 239 GLY A N 1
ATOM 1798 C CA . GLY A 1 239 ? -20.978 8.975 18.933 1.00 82.06 239 GLY A CA 1
ATOM 1799 C C . GLY A 1 239 ? -19.582 8.369 18.817 1.00 82.06 239 GLY A C 1
ATOM 1800 O O . GLY A 1 239 ? -19.111 7.659 19.702 1.00 82.06 239 GLY A O 1
ATOM 1801 N N . MET A 1 240 ? -18.947 8.580 17.664 1.00 86.69 240 MET A N 1
ATOM 1802 C CA . MET A 1 240 ? -17.578 8.141 17.399 1.00 86.69 240 MET A CA 1
ATOM 1803 C C . MET A 1 240 ? -16.648 9.342 17.351 1.00 86.69 240 MET A C 1
ATOM 1805 O O . MET A 1 240 ? -16.939 10.343 16.697 1.00 86.69 240 MET A O 1
ATOM 1809 N N . LYS A 1 241 ? -15.488 9.185 17.977 1.00 89.75 241 LYS A N 1
ATOM 1810 C CA . LYS A 1 241 ? -14.412 10.161 18.000 1.00 89.75 241 LYS A CA 1
ATOM 1811 C C . LYS A 1 241 ? -13.276 9.693 17.111 1.00 89.75 241 LYS A C 1
ATOM 1813 O O . LYS A 1 241 ? -12.823 8.551 17.209 1.00 89.75 241 LYS A O 1
ATOM 1818 N N . TRP A 1 242 ? -12.790 10.608 16.284 1.00 91.19 242 TRP A N 1
ATOM 1819 C CA . TRP A 1 242 ? -11.515 10.479 15.594 1.00 91.19 242 TRP A CA 1
ATOM 1820 C C . TRP A 1 242 ? -10.554 11.517 16.164 1.00 91.19 242 TRP A C 1
ATOM 1822 O O . TRP A 1 242 ? -10.860 12.711 16.177 1.00 91.19 242 TRP A O 1
ATOM 1832 N N . ASN A 1 243 ? -9.385 11.080 16.618 1.00 91.81 243 ASN A N 1
ATOM 1833 C CA . ASN A 1 243 ? -8.319 11.985 17.021 1.00 91.81 243 ASN A CA 1
ATOM 1834 C C . ASN A 1 243 ? -7.002 11.541 16.391 1.00 91.81 243 ASN A C 1
ATOM 1836 O O . ASN A 1 243 ? -6.639 10.370 16.450 1.00 91.81 243 ASN A O 1
ATOM 1840 N N . VAL A 1 244 ? -6.295 12.503 15.809 1.00 90.38 244 VAL A N 1
ATOM 1841 C CA . VAL A 1 244 ? -4.964 12.339 15.234 1.00 90.38 244 VAL A CA 1
ATOM 1842 C C . VAL A 1 244 ? -4.092 13.471 15.751 1.00 90.38 244 VAL A C 1
ATOM 1844 O O . VAL A 1 244 ? -4.553 14.606 15.867 1.00 90.38 244 VAL A O 1
ATOM 1847 N N . ASN A 1 245 ? -2.856 13.146 16.098 1.00 88.69 245 ASN A N 1
ATOM 1848 C CA . ASN A 1 245 ? -1.818 14.119 16.380 1.00 88.69 245 ASN 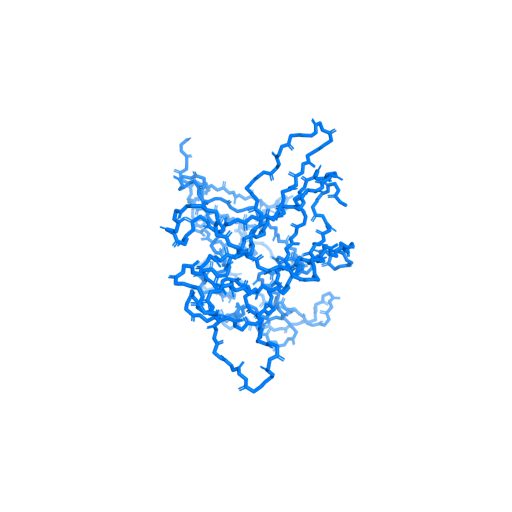A CA 1
ATOM 1849 C C . ASN A 1 245 ? -0.518 13.610 15.763 1.00 88.69 245 ASN A C 1
ATOM 1851 O O . ASN A 1 245 ? -0.174 12.441 15.939 1.00 88.69 245 ASN A O 1
ATOM 1855 N N . ASP A 1 246 ? 0.189 14.484 15.066 1.00 81.94 246 ASP A N 1
ATOM 1856 C CA . ASP A 1 246 ? 1.558 14.240 14.622 1.00 81.94 246 ASP A CA 1
ATOM 1857 C C . ASP A 1 246 ? 2.492 15.128 15.459 1.00 81.94 246 ASP A C 1
ATOM 1859 O O . ASP A 1 246 ? 2.057 16.138 16.011 1.00 81.94 246 ASP A O 1
ATOM 1863 N N . ASP A 1 247 ? 3.765 14.768 15.578 1.00 72.75 247 ASP A N 1
ATOM 1864 C CA . ASP A 1 247 ? 4.784 15.538 16.313 1.00 72.75 247 ASP A CA 1
ATOM 1865 C C . ASP A 1 247 ? 5.240 16.805 15.552 1.00 72.75 247 ASP A C 1
ATOM 1867 O O . ASP A 1 247 ? 6.333 17.331 15.779 1.00 72.75 247 ASP A O 1
ATOM 1871 N N . VAL A 1 248 ? 4.411 17.314 14.635 1.00 66.06 248 VAL A N 1
ATOM 1872 C CA . VAL A 1 248 ? 4.676 18.529 13.858 1.00 66.06 248 VAL A CA 1
ATOM 1873 C C . VAL A 1 248 ? 4.098 19.748 14.596 1.00 66.06 248 VAL A C 1
ATOM 1875 O O . VAL A 1 248 ? 2.896 19.759 14.867 1.00 66.06 248 VAL A O 1
ATOM 1878 N N . PRO A 1 249 ? 4.922 20.764 14.934 1.00 57.97 249 PRO A N 1
ATOM 1879 C CA . PRO A 1 249 ? 4.468 22.024 15.532 1.00 57.97 249 PRO A CA 1
ATOM 1880 C C . PRO A 1 249 ? 3.515 22.846 14.658 1.00 57.97 249 PRO A C 1
ATOM 1882 O O . PRO A 1 249 ? 3.685 22.841 13.417 1.00 57.97 249 PRO A O 1
#

Radius of gyration: 25.22 Å; chains: 1; bounding box: 57×45×66 Å

pLDDT: mean 85.6, std 10.57, range [51.12, 98.12]

Secondary structure (DSSP, 8-state):
-TTS-EEEEEEEEEEE--SSSS----EEEEEEEE-TTS-EEEEEEEEEGGGTTTEEEESSTT--PPP-TT--S-EEEEEEEEPPTT--EEEEEEEE-TTS---SS--EEEEEEEEEEEE-TTGGGTT----B--SSS--BTTSS----EEES--EEEE-SSSEEEE--B-TTSSSB-EEE----GGG--EEGGGTEE-----------S---SS-EEEESS-TT-TTSSEEEEEEETTEEEEEEE-S--

Foldseek 3Di:
DQALQKKKKKKWWWFWDPVVHPATFTKKKWKWFAAPVRHTDDDTDMDTLQVLPQWDAFPPNVDPDRRHSPGGTTTMGMDMDTDDHRTDDMDMDMDTDPPRPTDDDGDIDIGDTDMDMDGNPPRPLVLPLFDQPQQQAQDTPNPNGQGWDKDQDWDWDCDPPHIHTDFDADPVRPGGIDTDSPPDPSPCQDAVVVVRHHDDDDDDDDDDDDDDAFAFPDWPFDVP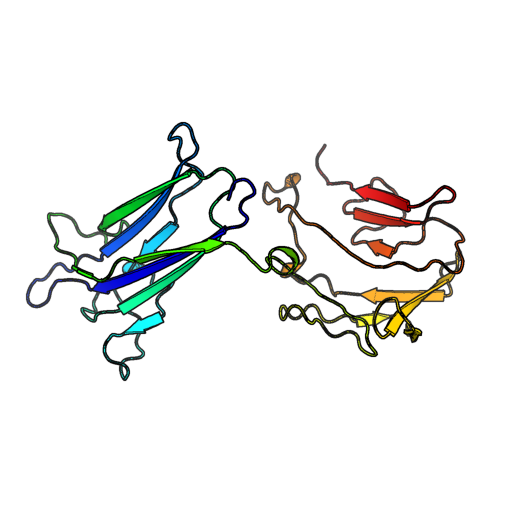DLQTATWTWGAHPVGIDIGHHGPDD

Sequence (249 aa):
LDEGQAQFTFSAWLASYGTPDTNPDQPYLTVQFYDANSSAIGSPFALDRALTNYWVRNADPLDLTPASAGSHQWGKYVRTSLIPAHARTATVGIGSSPNTLVLGAPDTYVDLVKLDVVPCTNAITRGLVAHLEFDGDYSDASGNGVVGQPINGPTFEAGQIGQGVRLTTTKDGVVNKYVSLGYPDVLKFGSDATGDATDFSFSFWAKIYEQADDQAFLSNKNWDSGGNPGFVIATESDGMKWNVNDDVP